Protein AF-A0A094B5C0-F1 (afdb_monomer_lite)

Secondary structure (DSSP, 8-state):
------SS-HHHHHHHHHHHHTT-BSS-TT-TT----EEEEEETTT--EEEEESSPPPSPPPTTSSSEEE-SEETTEE-BHHHHHHHHT--TTTSPPEEETTTEEEEETHHHHSS-HHHHHHHHHTT-SS---S-EEEE-S-EE-----SS------TTTS-HHHHHHHHHHHHTT--HHHHHHHHHHTS-HHHHTTEEEE-PEESSSPPPTT---

Radius of gyration: 19.01 Å; chains: 1; bounding box: 50×42×56 Å

Sequence (216 aa):
MRISGGRYDADILEKVLQEAYGTTPMFHTARPSGMKYAVTATTLSDATLCLISNYHIEGKQTSNLGYKHLPPTSDKGEILIWEAARCTTAAPTIFKPKRLRSYGTFQDGGLRNNNPVRPGLRLVSQIRKDDDCDIVLSIGNGFEQKPLSPVASNFRNLFLDGALTRLYRASMESLSLNGQNSWDDHWNGLDEETKKNHFRLNLPLEGKEPGIDDID

Foldseek 3Di:
DPPQFAPDDLVVLLVVLCVVFPQAFLADPVDVPPDKDWAWKAAPPPRQIETEINADQPDDDDPPLSHHYHYQQDPQGGHGPSQRVSQQQQAPNHHGWRQDPRPHTIHHRLLAALFCQSSVQSVVCSVDVDDHDQAAETEDPADEPDDPDPDDDDDPPPPVCPPVNVVVVCSCVVRNNRNVVVVVVVLVPDDPVVNVRYDYHHHYDDDDDDDPPDDD

Structure (mmCIF, N/CA/C/O backbone):
data_AF-A0A094B5C0-F1
#
_entry.id   AF-A0A094B5C0-F1
#
loop_
_atom_site.group_PDB
_atom_site.id
_atom_site.type_symbol
_atom_site.label_atom_id
_atom_site.label_alt_id
_atom_site.label_comp_id
_atom_site.label_asym_id
_atom_site.label_entity_id
_atom_site.label_seq_id
_atom_site.pdbx_PDB_ins_code
_atom_site.Cartn_x
_atom_site.Cartn_y
_atom_site.Cartn_z
_atom_site.occupancy
_atom_site.B_iso_or_equiv
_atom_site.auth_seq_id
_atom_site.auth_comp_id
_atom_site.auth_asym_id
_atom_site.auth_atom_id
_atom_site.pdbx_PDB_model_num
ATOM 1 N N . MET A 1 1 ? 28.006 -5.136 10.916 1.00 32.75 1 MET A N 1
ATOM 2 C CA . MET A 1 1 ? 26.837 -6.022 11.102 1.00 32.75 1 MET A CA 1
ATOM 3 C C . MET A 1 1 ? 25.851 -5.742 9.973 1.00 32.75 1 MET A C 1
ATOM 5 O O . MET A 1 1 ? 25.249 -4.679 9.949 1.00 32.75 1 MET A O 1
ATOM 9 N N . ARG A 1 2 ? 25.802 -6.610 8.954 1.00 31.36 2 ARG A N 1
ATOM 10 C CA . ARG A 1 2 ? 24.963 -6.428 7.757 1.00 31.36 2 ARG A CA 1
ATOM 11 C C . ARG A 1 2 ? 23.539 -6.868 8.115 1.00 31.36 2 ARG A C 1
ATOM 13 O O . ARG A 1 2 ? 23.236 -8.053 8.077 1.00 31.36 2 ARG A O 1
ATOM 20 N N . ILE A 1 3 ? 22.682 -5.932 8.515 1.00 42.91 3 ILE A N 1
ATOM 21 C CA . ILE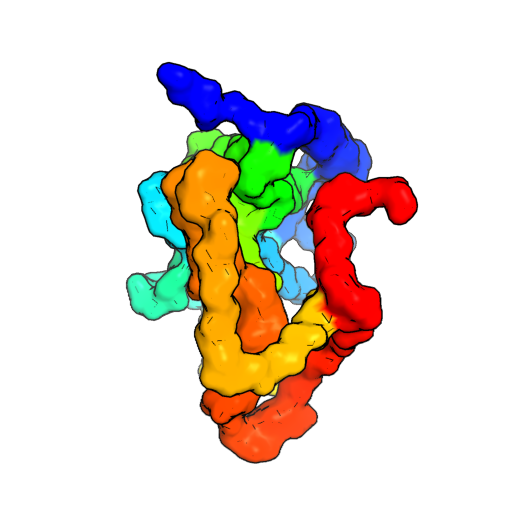 A 1 3 ? 21.238 -6.180 8.644 1.00 42.91 3 ILE A CA 1
ATOM 22 C C . ILE A 1 3 ? 20.679 -6.210 7.212 1.00 42.91 3 ILE A C 1
ATOM 24 O O . ILE A 1 3 ? 20.140 -5.224 6.725 1.00 42.91 3 ILE A O 1
ATOM 28 N N . SER A 1 4 ? 20.953 -7.281 6.462 1.00 50.53 4 SER A N 1
ATOM 29 C CA . SER A 1 4 ? 20.634 -7.374 5.027 1.00 50.53 4 SER A CA 1
ATOM 30 C C . SER A 1 4 ? 19.812 -8.614 4.667 1.00 50.53 4 SER A C 1
ATOM 32 O O . SER A 1 4 ? 19.993 -9.178 3.587 1.00 50.53 4 SER A O 1
ATOM 34 N N . GLY A 1 5 ? 18.915 -9.059 5.547 1.00 59.97 5 GLY A N 1
ATOM 35 C CA . GLY A 1 5 ? 18.000 -10.162 5.260 1.00 59.97 5 GLY A CA 1
ATOM 36 C C . GLY A 1 5 ? 16.648 -9.968 5.927 1.00 59.97 5 GLY A C 1
ATOM 37 O O . GLY A 1 5 ? 16.604 -9.764 7.134 1.00 59.97 5 GLY A O 1
ATOM 38 N N . GLY A 1 6 ? 15.568 -10.010 5.140 1.00 74.75 6 GLY A N 1
ATOM 39 C CA . GLY A 1 6 ? 14.245 -10.329 5.677 1.00 74.75 6 GLY A CA 1
ATOM 40 C C . GLY A 1 6 ? 14.230 -11.770 6.195 1.00 74.75 6 GLY A C 1
ATOM 41 O O . GLY A 1 6 ? 15.076 -12.571 5.792 1.00 74.75 6 GLY A O 1
ATOM 42 N N . ARG A 1 7 ? 13.302 -12.072 7.104 1.00 87.38 7 ARG A N 1
ATOM 43 C CA . ARG A 1 7 ? 13.082 -13.402 7.688 1.00 87.38 7 ARG A CA 1
ATOM 44 C C . ARG A 1 7 ? 12.861 -14.474 6.620 1.00 87.38 7 ARG A C 1
ATOM 46 O O . ARG A 1 7 ? 13.367 -15.580 6.776 1.00 87.38 7 ARG A O 1
ATOM 53 N N . TYR A 1 8 ? 12.157 -14.130 5.545 1.00 89.88 8 TYR A N 1
ATOM 54 C CA . TYR A 1 8 ? 11.800 -15.044 4.468 1.00 89.88 8 TYR A CA 1
ATOM 55 C C . TYR A 1 8 ? 12.519 -14.718 3.162 1.00 89.88 8 TYR A C 1
ATOM 57 O O . TYR A 1 8 ? 12.915 -13.576 2.891 1.00 89.88 8 TYR A O 1
ATOM 65 N N . ASP A 1 9 ? 12.665 -15.751 2.335 1.00 91.50 9 ASP A N 1
ATOM 66 C CA . ASP A 1 9 ? 13.244 -15.625 1.008 1.00 91.50 9 ASP A CA 1
ATOM 67 C C . ASP A 1 9 ? 12.259 -14.941 0.050 1.00 91.50 9 ASP A C 1
ATOM 69 O O . ASP A 1 9 ? 11.216 -15.487 -0.317 1.00 91.50 9 ASP A O 1
ATOM 73 N N . ALA A 1 10 ? 12.607 -13.722 -0.360 1.00 93.06 10 ALA A N 1
ATOM 74 C CA . ALA A 1 10 ? 11.811 -12.953 -1.304 1.00 93.06 10 ALA A CA 1
ATOM 75 C C . ALA A 1 10 ? 11.805 -13.581 -2.705 1.00 93.06 10 ALA A C 1
ATOM 77 O O . ALA A 1 10 ? 10.870 -13.321 -3.457 1.00 93.06 10 ALA A O 1
ATOM 78 N N . ASP A 1 11 ? 12.790 -14.416 -3.052 1.00 94.44 11 ASP A N 1
ATOM 79 C CA . ASP A 1 11 ? 12.877 -15.032 -4.377 1.00 94.44 11 ASP A CA 1
ATOM 80 C C . ASP A 1 11 ? 11.778 -16.091 -4.572 1.00 94.44 11 ASP A C 1
ATOM 82 O O . ASP A 1 11 ? 11.270 -16.263 -5.679 1.00 94.44 11 ASP A O 1
ATOM 86 N N . ILE A 1 12 ? 11.352 -16.766 -3.496 1.00 95.06 12 ILE A N 1
ATOM 87 C CA . ILE A 1 12 ? 10.209 -17.693 -3.524 1.00 95.06 12 ILE A CA 1
ATOM 88 C C . ILE A 1 12 ? 8.914 -16.920 -3.784 1.00 95.06 12 ILE A C 1
ATOM 90 O O . ILE A 1 12 ? 8.148 -17.283 -4.674 1.00 95.06 12 ILE A O 1
ATOM 94 N N . LEU A 1 13 ? 8.696 -15.821 -3.053 1.00 94.44 13 LEU A N 1
ATOM 95 C CA . LEU A 1 13 ? 7.541 -14.951 -3.273 1.00 94.44 13 LEU A CA 1
ATOM 96 C C . LEU A 1 13 ? 7.545 -14.369 -4.696 1.00 94.44 13 LEU A C 1
ATOM 98 O O . LEU A 1 13 ? 6.500 -14.305 -5.336 1.00 94.44 13 LEU A O 1
ATOM 102 N N . GLU A 1 14 ? 8.712 -13.979 -5.216 1.00 96.81 14 GLU A N 1
ATOM 103 C CA . GLU A 1 14 ? 8.852 -13.492 -6.591 1.00 96.81 14 GLU A CA 1
ATOM 104 C C . GLU A 1 14 ? 8.445 -14.541 -7.620 1.00 96.81 14 GLU A C 1
ATOM 106 O O . GLU A 1 14 ? 7.686 -14.205 -8.524 1.00 96.81 14 GLU A O 1
ATOM 111 N N . LYS A 1 15 ? 8.861 -15.801 -7.455 1.00 97.50 15 LYS A N 1
ATOM 112 C CA . LYS A 1 15 ? 8.439 -16.893 -8.344 1.00 97.50 15 LYS A CA 1
ATOM 113 C C . LYS A 1 15 ? 6.926 -17.075 -8.343 1.00 97.50 15 LYS A C 1
ATOM 115 O O . LYS A 1 15 ? 6.335 -17.091 -9.413 1.00 97.50 15 LYS A O 1
ATOM 120 N N . VAL A 1 16 ? 6.291 -17.117 -7.170 1.00 96.75 16 VAL A N 1
ATOM 121 C CA . VAL A 1 16 ? 4.826 -17.269 -7.065 1.00 96.75 16 VAL A CA 1
ATOM 122 C C . VAL A 1 16 ? 4.096 -16.098 -7.731 1.00 96.75 16 VAL A C 1
ATOM 124 O O . VAL A 1 16 ? 3.137 -16.295 -8.475 1.00 96.75 16 VAL A O 1
ATOM 127 N N . LEU A 1 17 ? 4.562 -14.865 -7.515 1.00 97.06 17 LEU A N 1
ATOM 128 C CA . LEU A 1 17 ? 3.976 -13.686 -8.157 1.00 97.06 17 LEU A CA 1
ATOM 129 C C . LEU A 1 17 ? 4.202 -13.692 -9.679 1.00 97.06 17 LEU A C 1
ATOM 131 O O . LEU A 1 17 ? 3.313 -13.297 -10.430 1.00 97.06 17 LEU A O 1
ATOM 135 N N . GLN A 1 18 ? 5.363 -14.148 -10.148 1.00 97.44 18 GLN A N 1
ATOM 136 C CA . GLN A 1 18 ? 5.664 -14.294 -11.574 1.00 97.44 18 GLN A CA 1
ATOM 137 C C . GLN A 1 18 ? 4.846 -15.412 -12.227 1.00 97.44 18 GLN A C 1
ATOM 139 O O . GLN A 1 18 ? 4.387 -15.236 -13.348 1.00 97.44 18 GLN A O 1
ATOM 144 N N . GLU A 1 19 ? 4.611 -16.529 -11.543 1.00 97.50 19 GLU A N 1
ATOM 145 C CA . GLU A 1 19 ? 3.724 -17.598 -12.015 1.00 97.50 19 GLU A CA 1
ATOM 146 C C . GLU A 1 19 ? 2.275 -17.105 -12.128 1.00 97.50 19 GLU A C 1
ATOM 148 O O . GLU A 1 19 ? 1.605 -17.382 -13.121 1.00 97.50 19 GLU A O 1
ATOM 153 N N . ALA A 1 20 ? 1.807 -16.320 -11.152 1.00 95.81 20 ALA A N 1
ATOM 154 C CA . ALA A 1 20 ? 0.444 -15.794 -11.133 1.00 95.81 20 ALA A CA 1
ATOM 155 C C . ALA A 1 20 ? 0.196 -14.680 -12.167 1.00 95.81 20 ALA A C 1
ATOM 157 O O . ALA A 1 20 ? -0.873 -14.627 -12.776 1.00 95.81 20 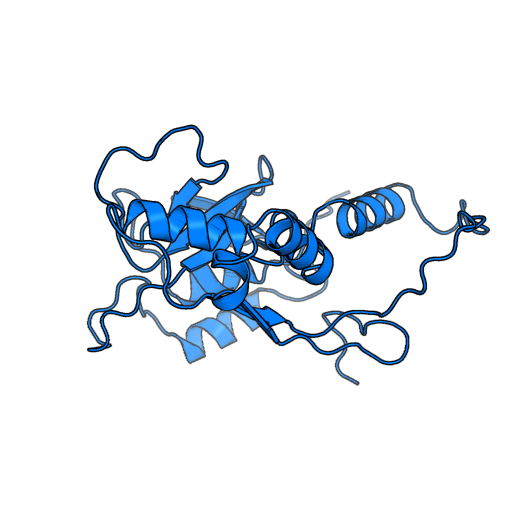ALA A O 1
ATOM 158 N N . TYR A 1 21 ? 1.156 -13.767 -12.352 1.00 93.69 21 TYR A N 1
ATOM 159 C CA . TYR A 1 21 ? 0.963 -12.550 -13.155 1.00 93.69 21 TYR A CA 1
ATOM 160 C C . TYR A 1 21 ? 1.787 -12.504 -14.449 1.00 93.69 21 TYR A C 1
ATOM 162 O O . TYR A 1 21 ? 1.531 -11.653 -15.306 1.00 93.69 21 TYR A O 1
ATOM 170 N N . GLY A 1 22 ? 2.764 -13.394 -14.620 1.00 93.69 22 GLY A N 1
ATOM 171 C CA . GLY A 1 22 ? 3.633 -13.458 -15.793 1.00 93.69 22 GLY A CA 1
ATOM 172 C C . GLY A 1 22 ? 4.326 -12.130 -16.089 1.00 93.69 22 GLY A C 1
ATOM 173 O O . GLY A 1 22 ? 4.839 -11.446 -15.205 1.00 93.69 22 GLY A O 1
ATOM 174 N N . THR A 1 23 ? 4.300 -11.736 -17.359 1.00 93.06 23 THR A N 1
ATOM 175 C CA . THR A 1 23 ? 4.820 -10.450 -17.842 1.00 93.06 23 THR A CA 1
ATOM 176 C C . THR A 1 23 ? 3.715 -9.405 -17.994 1.00 93.06 23 THR A C 1
ATOM 178 O O . THR A 1 23 ? 3.828 -8.516 -18.834 1.00 93.06 23 THR A O 1
ATOM 181 N N . THR A 1 24 ? 2.615 -9.525 -17.240 1.00 91.81 24 THR A N 1
ATOM 182 C CA . THR A 1 24 ? 1.487 -8.595 -17.367 1.00 91.81 24 THR A CA 1
ATOM 183 C C . THR A 1 24 ? 1.893 -7.212 -16.850 1.00 91.81 24 THR A C 1
ATOM 185 O O . THR A 1 24 ? 2.265 -7.086 -15.674 1.00 91.81 24 THR A O 1
ATOM 188 N N . PRO A 1 25 ? 1.814 -6.169 -17.689 1.00 91.12 25 PRO A N 1
ATOM 189 C CA . PRO A 1 25 ? 2.142 -4.814 -17.276 1.00 91.12 25 PRO A CA 1
ATOM 190 C C . PRO A 1 25 ? 1.081 -4.226 -16.352 1.00 91.12 25 PRO A C 1
ATOM 192 O O . PRO A 1 25 ? -0.083 -4.619 -16.405 1.00 91.12 25 PRO A O 1
ATOM 195 N N . MET A 1 26 ? 1.460 -3.246 -15.525 1.00 90.31 26 MET A N 1
ATOM 196 C CA . MET A 1 26 ? 0.501 -2.494 -14.711 1.00 90.31 26 MET A CA 1
ATOM 197 C C . MET A 1 26 ? -0.586 -1.870 -15.588 1.00 90.31 26 MET A C 1
ATOM 199 O O . MET A 1 26 ? -1.753 -1.957 -15.235 1.00 90.31 26 MET A O 1
ATOM 203 N N . PHE A 1 27 ? -0.241 -1.292 -16.743 1.00 84.88 27 PHE A N 1
ATOM 204 C CA . PHE A 1 27 ? -1.232 -0.863 -17.731 1.00 84.88 27 PHE A CA 1
ATOM 205 C C . PHE A 1 27 ? -1.531 -1.997 -18.703 1.00 84.88 27 PHE A C 1
ATOM 207 O O . PHE A 1 27 ? -0.761 -2.239 -19.626 1.00 84.88 27 PHE A O 1
ATOM 214 N N . HIS A 1 28 ? -2.668 -2.668 -18.539 1.00 72.69 28 HIS A N 1
ATOM 215 C CA . HIS A 1 28 ? -3.106 -3.685 -19.489 1.00 72.69 28 HIS A CA 1
ATOM 216 C C . HIS A 1 28 ? -4.525 -3.398 -19.996 1.00 72.69 28 HIS A C 1
ATOM 218 O O . HIS A 1 28 ? -5.478 -3.241 -19.232 1.00 72.69 28 HIS A O 1
ATOM 224 N N . THR A 1 29 ? -4.696 -3.390 -21.315 1.00 62.56 29 THR A N 1
ATOM 225 C CA . THR A 1 29 ? -5.994 -3.171 -21.979 1.00 62.56 29 THR A CA 1
ATOM 226 C C . THR A 1 29 ? -6.872 -4.425 -22.011 1.00 62.56 29 THR A C 1
ATOM 228 O O . THR A 1 29 ? -8.028 -4.362 -22.415 1.00 62.56 29 THR A O 1
ATOM 231 N N . ALA A 1 30 ? -6.356 -5.566 -21.539 1.00 56.53 30 ALA A N 1
ATOM 232 C CA . ALA A 1 30 ? -7.047 -6.855 -21.561 1.00 56.53 30 ALA A CA 1
ATOM 233 C C . ALA A 1 30 ? -8.304 -6.922 -20.670 1.00 56.53 30 ALA A C 1
ATOM 235 O O . ALA A 1 30 ? -9.081 -7.866 -20.791 1.00 56.53 30 ALA A O 1
ATOM 236 N N . ARG A 1 31 ? -8.525 -5.947 -19.773 1.00 58.25 31 ARG A N 1
ATOM 237 C CA . ARG A 1 31 ? -9.754 -5.859 -18.971 1.00 58.25 31 ARG A CA 1
ATOM 238 C C . ARG A 1 31 ? -10.682 -4.785 -19.554 1.00 58.25 31 ARG A C 1
ATOM 240 O O . ARG A 1 31 ? -10.352 -3.606 -19.447 1.00 58.25 31 ARG A O 1
ATOM 247 N N . PRO A 1 32 ? -11.867 -5.157 -20.077 1.00 52.50 32 PRO A N 1
ATOM 248 C CA . PRO A 1 32 ? -12.834 -4.206 -20.637 1.00 52.50 32 PRO A CA 1
ATOM 249 C C . PRO A 1 32 ? -13.389 -3.194 -19.625 1.00 52.50 32 PRO A C 1
ATOM 251 O O . PRO A 1 32 ? -14.025 -2.224 -20.017 1.00 52.50 32 PRO A O 1
ATOM 254 N N . SER A 1 33 ? -13.199 -3.425 -18.320 1.00 62.78 33 SER A N 1
ATOM 255 C CA . SER A 1 33 ? -13.928 -2.709 -17.269 1.00 62.78 33 SER A CA 1
ATOM 256 C C . SER A 1 33 ? -13.467 -1.269 -17.024 1.00 62.78 33 SER A C 1
ATOM 258 O O . SER A 1 33 ? -14.115 -0.569 -16.253 1.00 62.78 33 SER A O 1
ATOM 260 N N . GLY A 1 34 ? -12.333 -0.832 -17.593 1.00 76.75 34 GLY A N 1
ATOM 261 C CA . GLY A 1 34 ? -11.775 0.505 -17.333 1.00 76.75 34 GLY A CA 1
ATOM 262 C C . GLY A 1 34 ? -11.388 0.751 -15.866 1.00 76.75 34 GLY A C 1
ATOM 263 O O . GLY A 1 34 ? -11.225 1.900 -15.455 1.00 76.75 34 GLY A O 1
ATOM 264 N N . MET A 1 35 ? -11.262 -0.316 -15.066 1.00 85.75 35 MET A N 1
ATOM 265 C CA . MET A 1 35 ? -11.003 -0.220 -13.630 1.00 85.75 35 MET A CA 1
ATOM 266 C C . MET A 1 35 ? -9.621 0.377 -13.369 1.00 85.75 35 MET A C 1
ATOM 268 O O . MET A 1 35 ? -8.609 -0.120 -13.868 1.00 85.75 35 MET A O 1
ATOM 272 N N . LYS A 1 36 ? -9.587 1.418 -12.539 1.00 89.31 36 LYS A N 1
ATOM 273 C CA . LYS A 1 36 ? -8.363 2.058 -12.061 1.00 89.31 36 LYS A CA 1
ATOM 274 C C . LYS A 1 36 ? -7.977 1.460 -10.712 1.00 89.31 36 LYS A C 1
ATOM 276 O O . LYS A 1 36 ? -8.814 1.359 -9.823 1.00 89.31 36 LYS A O 1
ATOM 281 N N . TYR A 1 37 ? -6.722 1.065 -10.562 1.00 91.50 37 TYR A N 1
ATOM 282 C CA . TYR A 1 37 ? -6.168 0.509 -9.338 1.00 91.50 37 TYR A CA 1
ATOM 283 C C . TYR A 1 37 ? -4.767 1.054 -9.075 1.00 91.50 37 TYR A C 1
ATOM 285 O O . TYR A 1 37 ? -4.033 1.444 -9.988 1.00 91.50 37 TYR A O 1
ATOM 293 N N . ALA A 1 38 ? -4.403 1.067 -7.798 1.00 93.94 38 ALA A N 1
ATOM 294 C CA . ALA A 1 38 ? -3.075 1.413 -7.336 1.00 93.94 38 ALA A CA 1
ATOM 295 C C . ALA A 1 38 ? -2.716 0.590 -6.099 1.00 93.94 38 ALA A C 1
ATOM 297 O O . ALA A 1 38 ? -3.591 0.239 -5.310 1.00 93.94 38 ALA A O 1
ATOM 298 N N . VAL A 1 39 ? -1.426 0.317 -5.928 1.00 95.25 39 VAL A N 1
ATOM 299 C CA . VAL A 1 39 ? -0.861 -0.284 -4.716 1.00 95.25 39 VAL A CA 1
ATOM 300 C C . VAL A 1 39 ? 0.060 0.714 -4.022 1.00 95.25 39 VAL A C 1
ATOM 302 O O . VAL A 1 39 ? 0.647 1.590 -4.667 1.00 95.25 39 VAL A O 1
ATOM 305 N N . THR A 1 40 ? 0.177 0.598 -2.703 1.00 95.31 40 THR A N 1
ATOM 306 C CA . THR A 1 40 ? 1.052 1.447 -1.895 1.00 95.31 40 THR A CA 1
ATOM 307 C C . THR A 1 40 ? 2.441 0.827 -1.779 1.00 95.31 40 THR A C 1
ATOM 309 O O . THR A 1 40 ? 2.613 -0.378 -1.653 1.00 95.31 40 THR A O 1
ATOM 312 N N . ALA A 1 41 ? 3.469 1.660 -1.794 1.00 95.69 41 ALA A N 1
ATOM 313 C CA . ALA A 1 41 ? 4.826 1.273 -1.437 1.00 95.69 41 ALA A CA 1
ATOM 314 C C . ALA A 1 41 ? 5.499 2.450 -0.738 1.00 95.69 41 ALA A C 1
ATOM 316 O O . ALA A 1 41 ? 5.055 3.588 -0.873 1.00 95.69 41 ALA A O 1
ATOM 317 N N . THR A 1 42 ? 6.586 2.219 -0.017 1.00 93.62 42 THR A N 1
ATOM 318 C CA . THR A 1 42 ? 7.406 3.303 0.532 1.00 93.62 42 THR A CA 1
ATOM 319 C C . THR A 1 42 ? 8.829 3.208 0.012 1.00 93.62 42 THR A C 1
ATOM 321 O O . THR A 1 42 ? 9.383 2.121 -0.142 1.00 93.62 42 THR A O 1
ATOM 324 N N . THR A 1 43 ? 9.447 4.341 -0.304 1.00 92.69 43 THR A N 1
ATOM 325 C CA . THR A 1 43 ? 10.861 4.362 -0.699 1.00 92.69 43 THR A CA 1
ATOM 326 C C . THR A 1 43 ? 11.754 4.001 0.485 1.00 92.69 43 THR A C 1
ATOM 328 O O . THR A 1 43 ? 11.539 4.450 1.609 1.00 92.69 43 THR A O 1
ATOM 331 N N . LEU A 1 44 ? 12.808 3.223 0.241 1.00 88.75 44 LEU A N 1
ATOM 332 C CA . LEU A 1 44 ? 13.749 2.840 1.297 1.00 88.75 44 LEU A CA 1
ATOM 333 C C . LEU A 1 44 ? 14.570 4.035 1.819 1.00 88.75 44 LEU A C 1
ATOM 335 O O . LEU A 1 44 ? 14.973 4.045 2.975 1.00 88.75 44 LEU A O 1
ATOM 339 N N . SER A 1 45 ? 14.828 5.035 0.971 1.00 87.81 45 SER A N 1
ATOM 340 C CA . SER A 1 45 ? 15.699 6.182 1.273 1.00 87.81 45 SER A CA 1
ATOM 341 C C . SER A 1 45 ? 15.138 7.145 2.320 1.00 87.81 45 SER A C 1
ATOM 343 O O . SER A 1 45 ? 15.875 7.647 3.158 1.00 87.81 45 SER A O 1
ATOM 345 N N . ASP A 1 46 ? 13.849 7.446 2.221 1.00 84.94 46 ASP A N 1
ATOM 346 C CA . ASP A 1 46 ? 13.185 8.567 2.900 1.00 84.94 46 ASP A CA 1
ATOM 347 C C . ASP A 1 46 ? 11.774 8.194 3.388 1.00 84.94 46 ASP A C 1
ATOM 349 O O . ASP A 1 46 ? 11.035 9.039 3.896 1.00 84.94 46 ASP A O 1
ATOM 353 N N . ALA A 1 47 ? 11.387 6.921 3.240 1.00 86.94 47 ALA A N 1
ATOM 354 C CA . ALA A 1 47 ? 10.057 6.416 3.562 1.00 86.94 47 ALA A CA 1
ATOM 355 C C . ALA A 1 47 ? 8.937 7.230 2.891 1.00 86.94 47 ALA A C 1
ATOM 357 O O . ALA A 1 47 ? 7.859 7.375 3.456 1.00 86.94 47 ALA A O 1
ATOM 358 N N . THR A 1 48 ? 9.166 7.799 1.707 1.00 90.31 48 THR A N 1
ATOM 359 C CA . THR A 1 48 ? 8.127 8.527 0.971 1.00 90.31 48 THR A CA 1
ATOM 360 C C . THR A 1 48 ? 7.094 7.534 0.448 1.00 90.31 48 THR A C 1
ATOM 362 O O . THR A 1 48 ? 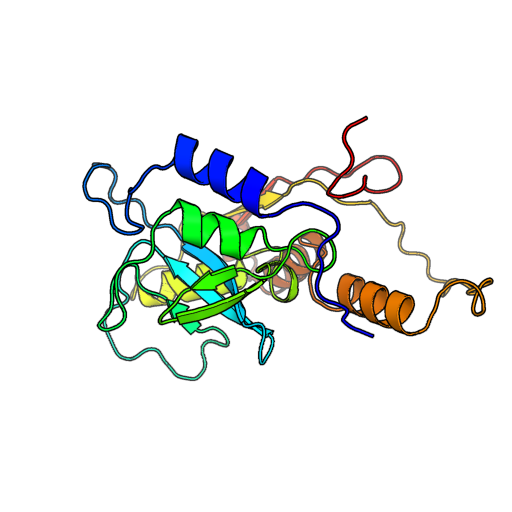7.466 6.546 -0.185 1.00 90.31 48 THR A O 1
ATOM 365 N N . LEU A 1 49 ? 5.805 7.800 0.693 1.00 92.00 49 LEU A N 1
ATOM 366 C CA . LEU A 1 49 ? 4.712 7.002 0.138 1.00 92.00 49 LEU A CA 1
ATOM 367 C C . LEU A 1 49 ? 4.700 7.131 -1.387 1.00 92.00 49 LEU A C 1
ATOM 369 O O . LEU A 1 49 ? 4.723 8.239 -1.923 1.00 92.00 49 LEU A O 1
ATOM 373 N N . CYS A 1 50 ? 4.605 6.002 -2.072 1.00 93.44 50 CYS A N 1
ATOM 374 C CA . CYS A 1 50 ? 4.432 5.899 -3.506 1.00 93.44 50 CYS A CA 1
ATOM 375 C C . CYS A 1 50 ? 3.139 5.146 -3.829 1.00 93.44 50 CYS A C 1
ATOM 377 O O . CYS A 1 50 ? 2.864 4.109 -3.229 1.00 93.44 50 CYS A O 1
ATOM 379 N N . LEU A 1 51 ? 2.374 5.646 -4.799 1.00 93.94 51 LEU A N 1
ATOM 380 C CA . LEU A 1 51 ? 1.204 4.966 -5.358 1.00 93.94 51 LEU A CA 1
ATOM 381 C C . LEU A 1 51 ? 1.558 4.457 -6.755 1.00 93.94 51 LEU A C 1
ATOM 383 O O . LEU A 1 51 ? 1.704 5.261 -7.676 1.00 93.94 51 LEU A O 1
ATOM 387 N N . ILE A 1 52 ? 1.732 3.142 -6.896 1.00 94.38 52 ILE A N 1
ATOM 388 C CA . ILE A 1 52 ? 2.022 2.475 -8.174 1.00 94.38 52 ILE A CA 1
ATOM 389 C C . ILE A 1 52 ? 0.687 2.087 -8.800 1.00 94.38 52 ILE A C 1
ATOM 391 O O . ILE A 1 52 ? -0.033 1.276 -8.226 1.00 94.38 52 ILE A O 1
ATOM 395 N N . SER A 1 53 ? 0.333 2.667 -9.945 1.00 92.50 53 SER A N 1
ATOM 396 C CA . SER A 1 53 ? -1.027 2.556 -10.503 1.00 92.50 53 SER A CA 1
ATOM 397 C C . SER A 1 53 ? -1.068 2.065 -11.946 1.00 92.50 53 SER A C 1
ATOM 399 O O . SER A 1 53 ? -0.056 2.109 -12.640 1.00 92.50 53 SER A O 1
ATOM 401 N N . ASN A 1 54 ? -2.249 1.653 -12.413 1.00 91.94 54 ASN A N 1
ATOM 402 C CA . ASN A 1 54 ? -2.490 1.275 -13.808 1.00 91.94 54 ASN A CA 1
ATOM 403 C C . ASN A 1 54 ? -2.980 2.421 -14.705 1.00 91.94 54 ASN A C 1
ATOM 405 O O . ASN A 1 54 ? -3.581 2.162 -15.742 1.00 91.94 54 ASN A O 1
ATOM 409 N N . TYR A 1 55 ? -2.788 3.682 -14.329 1.00 87.75 55 TYR A N 1
ATOM 410 C CA . TYR A 1 55 ? -3.218 4.818 -15.144 1.00 87.75 55 TYR A CA 1
ATOM 411 C C . TYR A 1 55 ? -2.294 6.016 -14.977 1.00 87.75 55 TYR A C 1
ATOM 413 O O . TYR A 1 55 ? -1.529 6.136 -14.019 1.00 87.75 55 TYR A O 1
ATOM 421 N N . HIS A 1 56 ? -2.398 6.933 -15.929 1.00 85.38 56 HIS A N 1
ATOM 422 C CA . HIS A 1 56 ? -1.747 8.229 -15.857 1.00 85.38 56 HIS A CA 1
ATOM 423 C C . HIS A 1 56 ? -2.687 9.242 -15.207 1.00 85.38 56 HIS A C 1
ATOM 425 O O . HIS A 1 56 ? -3.899 9.209 -15.419 1.00 85.38 56 HIS A O 1
ATOM 431 N N . ILE A 1 57 ? -2.116 10.144 -14.414 1.00 81.12 57 ILE A N 1
ATOM 432 C CA . ILE A 1 57 ? -2.806 11.353 -13.969 1.00 81.12 57 ILE A CA 1
ATOM 433 C C . ILE A 1 57 ? -2.445 12.449 -14.966 1.00 81.12 57 ILE A C 1
ATOM 435 O O . ILE A 1 57 ? -1.265 12.674 -15.236 1.00 81.12 57 ILE A O 1
ATOM 439 N N . GLU A 1 58 ? -3.450 13.118 -15.520 1.00 72.56 58 GLU A N 1
ATOM 440 C CA . GLU A 1 58 ? -3.238 14.250 -16.416 1.00 72.56 58 GLU A CA 1
ATOM 441 C C . GLU A 1 58 ? -2.932 15.526 -15.617 1.00 72.56 58 GLU A C 1
ATOM 443 O O . GLU A 1 58 ? -3.625 15.855 -14.656 1.00 72.56 58 GLU A O 1
ATOM 448 N N . GLY A 1 59 ? -1.911 16.278 -16.039 1.00 67.25 59 GLY A N 1
ATOM 449 C CA . GLY A 1 59 ? -1.515 17.547 -15.419 1.00 67.25 59 GLY A CA 1
ATOM 450 C C . GLY A 1 59 ? -0.248 17.465 -14.558 1.00 67.25 59 GLY A C 1
ATOM 451 O O . GLY A 1 59 ? 0.379 16.417 -14.412 1.00 67.25 59 GLY A O 1
ATOM 452 N N . LYS A 1 60 ? 0.182 18.611 -14.009 1.00 59.12 60 LYS A N 1
ATOM 453 C CA . LYS A 1 60 ? 1.327 18.653 -13.086 1.00 59.12 60 LYS A CA 1
ATOM 454 C C . LYS A 1 60 ? 0.910 18.026 -11.760 1.00 59.12 60 LYS A C 1
ATOM 456 O O . LYS A 1 60 ? 0.023 18.563 -11.101 1.00 59.12 60 LYS A O 1
ATOM 461 N N . GLN A 1 61 ? 1.590 16.952 -11.345 1.00 60.59 61 GLN A N 1
ATOM 462 C CA . GLN A 1 61 ? 1.493 16.474 -9.965 1.00 60.59 61 GLN A CA 1
ATOM 463 C C . GLN A 1 61 ? 1.777 17.654 -9.037 1.00 60.59 61 GLN A C 1
ATOM 465 O O . GLN A 1 61 ? 2.839 18.279 -9.115 1.00 60.59 61 GLN A O 1
ATOM 470 N N . THR A 1 62 ? 0.806 18.002 -8.199 1.00 55.56 62 THR A N 1
ATOM 471 C CA . THR A 1 62 ? 1.002 19.066 -7.223 1.00 55.56 62 THR A CA 1
ATOM 472 C C . THR A 1 62 ? 2.041 18.576 -6.214 1.00 55.56 62 THR A C 1
ATOM 474 O O . THR A 1 62 ? 1.936 17.483 -5.660 1.00 55.56 62 THR A O 1
ATOM 477 N N . SER A 1 63 ? 3.088 19.366 -5.979 1.00 54.50 63 SER A N 1
ATOM 478 C CA . SER A 1 63 ? 4.218 19.004 -5.106 1.00 54.50 63 SER A CA 1
ATOM 479 C C . SER A 1 63 ? 3.828 18.750 -3.640 1.00 54.50 63 SER A C 1
ATOM 481 O O . SER A 1 63 ? 4.666 18.332 -2.847 1.00 54.50 63 SER A O 1
ATOM 483 N N . ASN A 1 64 ? 2.562 18.980 -3.276 1.00 59.34 64 ASN A N 1
ATOM 484 C CA . ASN A 1 64 ? 2.059 18.986 -1.903 1.00 59.34 64 ASN A CA 1
ATOM 485 C C . ASN A 1 64 ? 1.186 17.763 -1.552 1.00 59.34 64 ASN A C 1
ATOM 487 O O . ASN A 1 64 ? 0.570 17.743 -0.491 1.00 59.34 64 ASN A O 1
ATOM 491 N N . LEU A 1 65 ? 1.113 16.732 -2.403 1.00 64.56 65 LEU A N 1
ATOM 492 C CA . LEU A 1 65 ? 0.214 15.579 -2.191 1.00 64.56 65 LEU A CA 1
ATOM 493 C C . LEU A 1 65 ? 0.622 14.657 -1.026 1.00 64.56 65 LEU A C 1
ATOM 495 O O . LEU A 1 65 ? -0.181 13.844 -0.552 1.00 64.56 65 LEU A O 1
ATOM 499 N N . GLY A 1 66 ? 1.866 14.779 -0.553 1.00 78.50 66 GLY A N 1
ATOM 500 C CA . GLY A 1 66 ? 2.431 13.917 0.488 1.00 78.50 66 GLY A CA 1
ATOM 501 C C . GLY A 1 66 ? 2.722 12.485 0.017 1.00 78.50 66 GLY A C 1
ATOM 502 O O . GLY A 1 66 ? 3.012 11.627 0.846 1.00 78.50 66 GLY A O 1
ATOM 503 N N . TYR A 1 67 ? 2.644 12.223 -1.292 1.00 86.38 67 TYR A N 1
ATOM 504 C CA . TYR A 1 67 ? 3.006 10.957 -1.931 1.00 86.38 67 TYR A CA 1
ATOM 505 C C . TYR A 1 67 ? 3.582 11.195 -3.336 1.00 86.38 67 TYR A C 1
ATOM 507 O O . TYR A 1 67 ? 3.354 12.242 -3.938 1.00 86.38 67 TYR A O 1
ATOM 515 N N . LYS A 1 68 ? 4.321 10.213 -3.862 1.00 89.62 68 LYS A N 1
ATOM 516 C CA . LYS A 1 68 ? 4.779 10.149 -5.258 1.00 89.62 68 LYS A CA 1
ATOM 517 C C . LYS A 1 68 ? 3.843 9.239 -6.050 1.00 89.62 68 LYS A C 1
ATOM 519 O O . LYS A 1 68 ? 3.597 8.107 -5.642 1.00 89.62 68 LYS A O 1
ATOM 524 N N . HIS A 1 69 ? 3.331 9.687 -7.189 1.00 89.62 69 HIS A N 1
ATOM 525 C CA . HIS A 1 69 ? 2.605 8.795 -8.097 1.00 89.62 69 HIS A CA 1
ATOM 526 C C . HIS A 1 69 ? 3.573 8.159 -9.097 1.00 89.62 69 HIS A C 1
ATOM 528 O O . HIS A 1 69 ? 4.351 8.859 -9.749 1.00 89.62 69 HIS A O 1
ATOM 534 N N . LEU A 1 70 ? 3.540 6.828 -9.175 1.00 90.88 70 LEU A N 1
ATOM 535 C CA . LEU A 1 70 ? 4.295 6.020 -10.124 1.00 90.88 70 LEU A CA 1
ATOM 536 C C . LEU A 1 70 ? 3.316 5.503 -11.194 1.00 90.88 70 LEU A C 1
ATOM 538 O O . LEU A 1 70 ? 2.536 4.583 -10.915 1.00 90.88 70 LEU A O 1
ATOM 542 N N . PRO A 1 71 ? 3.304 6.117 -12.393 1.00 85.62 71 PRO A N 1
ATOM 543 C CA . PRO A 1 71 ? 2.446 5.676 -13.484 1.00 85.62 71 PRO A CA 1
ATOM 544 C C . PRO A 1 71 ? 2.894 4.299 -14.001 1.00 85.62 71 PRO A C 1
ATOM 546 O O . PRO A 1 71 ? 4.036 3.895 -13.763 1.00 85.62 71 PRO A O 1
ATOM 549 N N . PRO A 1 72 ? 2.020 3.584 -14.725 1.00 81.56 72 PRO A N 1
ATOM 550 C CA . PRO A 1 72 ? 2.309 2.223 -15.177 1.00 81.56 72 PRO A CA 1
ATOM 551 C C . PRO A 1 72 ? 3.481 2.145 -16.158 1.00 81.56 72 PRO A C 1
ATOM 553 O O . PRO A 1 72 ? 4.216 1.159 -16.179 1.00 81.56 72 PRO A O 1
ATOM 556 N N . THR A 1 73 ? 3.659 3.198 -16.950 1.00 80.25 73 THR A N 1
ATOM 557 C CA . THR A 1 73 ? 4.784 3.388 -17.857 1.00 80.25 73 THR A CA 1
ATOM 558 C C . THR A 1 73 ? 5.345 4.792 -17.676 1.00 80.25 73 THR A C 1
ATOM 560 O O . THR A 1 73 ? 4.623 5.754 -17.390 1.00 80.25 73 THR A O 1
ATOM 563 N N . SER A 1 74 ? 6.658 4.933 -17.824 1.00 79.62 74 SER A N 1
ATOM 564 C CA . SER A 1 74 ? 7.301 6.235 -17.980 1.00 79.62 74 SER A CA 1
ATOM 565 C C . SER A 1 74 ? 8.540 6.116 -18.868 1.00 79.62 74 SER A C 1
ATOM 567 O O . SER A 1 74 ? 8.907 5.032 -19.317 1.00 79.62 74 SER A O 1
ATOM 569 N N . ASP A 1 75 ? 9.231 7.232 -19.075 1.00 80.00 75 ASP A N 1
ATOM 570 C CA . ASP A 1 75 ? 10.601 7.300 -19.605 1.00 80.00 75 ASP A CA 1
ATOM 571 C C . ASP A 1 75 ? 11.597 6.307 -18.961 1.00 80.00 75 ASP A C 1
ATOM 573 O O . ASP A 1 75 ? 12.629 5.977 -19.541 1.00 80.00 75 ASP A O 1
ATOM 577 N N . LYS A 1 76 ? 11.284 5.816 -17.760 1.00 79.56 76 LYS A N 1
ATOM 578 C CA . LYS A 1 76 ? 12.092 4.902 -16.951 1.00 79.56 76 LYS A CA 1
ATOM 579 C C . LYS A 1 76 ? 11.792 3.424 -17.214 1.00 79.56 76 LYS A C 1
ATOM 581 O O . LYS A 1 76 ? 12.544 2.575 -16.727 1.00 79.56 76 LYS A O 1
ATOM 586 N N . GLY A 1 77 ? 10.746 3.119 -17.978 1.00 83.88 77 GLY A N 1
ATOM 587 C CA . GLY A 1 77 ? 10.308 1.766 -18.303 1.00 83.88 77 GLY A CA 1
ATOM 588 C C . GLY A 1 77 ? 8.860 1.499 -17.903 1.00 83.88 77 GLY A C 1
ATOM 589 O O . GLY A 1 77 ? 8.099 2.406 -17.576 1.00 83.88 77 GLY A O 1
ATOM 590 N N . GLU A 1 78 ? 8.487 0.230 -17.959 1.00 89.19 78 GLU A N 1
ATOM 591 C CA . GLU A 1 78 ? 7.187 -0.278 -17.533 1.00 89.19 78 GLU A CA 1
ATOM 592 C C . GLU A 1 78 ? 7.338 -1.022 -16.205 1.00 89.19 78 GLU A C 1
ATOM 594 O O . GLU A 1 78 ? 8.376 -1.642 -15.961 1.00 89.19 78 GLU A O 1
ATOM 599 N N . ILE A 1 79 ? 6.320 -0.941 -15.348 1.00 93.25 79 ILE A N 1
ATOM 600 C CA . ILE A 1 79 ? 6.247 -1.722 -14.109 1.00 93.25 79 ILE A CA 1
ATOM 601 C C . ILE A 1 79 ? 5.291 -2.892 -14.338 1.00 93.25 79 ILE A C 1
ATOM 603 O O . ILE A 1 79 ? 4.152 -2.691 -14.767 1.00 93.25 79 ILE A O 1
ATOM 607 N N . LEU A 1 80 ? 5.728 -4.109 -14.021 1.00 94.19 80 LEU A N 1
ATOM 608 C CA . LEU A 1 80 ? 4.890 -5.307 -14.098 1.00 94.19 80 LEU A CA 1
ATOM 609 C C . LEU A 1 80 ? 4.045 -5.482 -12.827 1.00 94.19 80 LEU A C 1
ATOM 611 O O . LEU A 1 80 ? 4.438 -5.053 -11.739 1.00 94.19 80 LEU A O 1
ATOM 615 N N . ILE A 1 81 ? 2.895 -6.160 -12.930 1.00 94.69 81 ILE A N 1
ATOM 616 C CA . ILE A 1 81 ? 2.013 -6.392 -11.768 1.00 94.69 81 ILE A CA 1
ATOM 617 C C . ILE A 1 81 ? 2.760 -7.120 -10.643 1.00 94.69 81 ILE A C 1
ATOM 619 O O . ILE A 1 81 ? 2.662 -6.718 -9.483 1.00 94.69 81 ILE A O 1
ATOM 623 N N . TRP A 1 82 ? 3.542 -8.155 -10.969 1.00 96.44 82 TRP A N 1
ATOM 624 C CA . TRP A 1 82 ? 4.291 -8.913 -9.961 1.00 96.44 82 TRP A CA 1
ATOM 625 C C . TRP A 1 82 ? 5.349 -8.054 -9.253 1.00 96.44 82 TRP A C 1
ATOM 627 O O . TRP A 1 82 ? 5.618 -8.263 -8.072 1.00 96.44 82 TRP A O 1
ATOM 637 N N . GLU A 1 83 ? 5.923 -7.062 -9.940 1.00 96.50 83 GLU A N 1
ATOM 638 C CA . GLU A 1 83 ? 6.892 -6.133 -9.357 1.00 96.50 83 GLU A CA 1
ATOM 639 C C . GLU A 1 83 ? 6.217 -5.182 -8.369 1.00 96.50 83 GLU A C 1
ATOM 641 O O . GLU A 1 83 ? 6.706 -5.007 -7.251 1.00 96.50 83 GLU A O 1
ATOM 646 N N . ALA A 1 84 ? 5.072 -4.612 -8.756 1.00 96.31 84 ALA A N 1
ATOM 647 C CA . ALA A 1 84 ? 4.269 -3.755 -7.889 1.00 96.31 84 ALA A CA 1
ATOM 648 C C . ALA A 1 84 ? 3.762 -4.524 -6.655 1.00 96.31 84 ALA A C 1
ATOM 650 O O . ALA A 1 84 ? 3.872 -4.028 -5.532 1.00 96.31 84 ALA A O 1
ATOM 651 N N . ALA A 1 85 ? 3.298 -5.765 -6.850 1.00 96.56 85 ALA A N 1
ATOM 652 C CA . ALA A 1 85 ? 2.915 -6.675 -5.774 1.00 96.56 85 ALA A CA 1
ATOM 653 C C . ALA A 1 85 ? 4.089 -6.932 -4.814 1.00 96.56 85 ALA A C 1
ATOM 655 O O . ALA A 1 85 ? 3.941 -6.805 -3.602 1.00 96.56 85 ALA A O 1
ATOM 656 N N . ARG A 1 86 ? 5.291 -7.190 -5.346 1.00 96.75 86 ARG A N 1
ATOM 657 C CA . ARG A 1 86 ? 6.506 -7.350 -4.536 1.00 96.75 86 ARG A CA 1
ATOM 658 C C . ARG A 1 86 ? 6.846 -6.124 -3.710 1.00 96.75 86 ARG A C 1
ATOM 660 O O . ARG A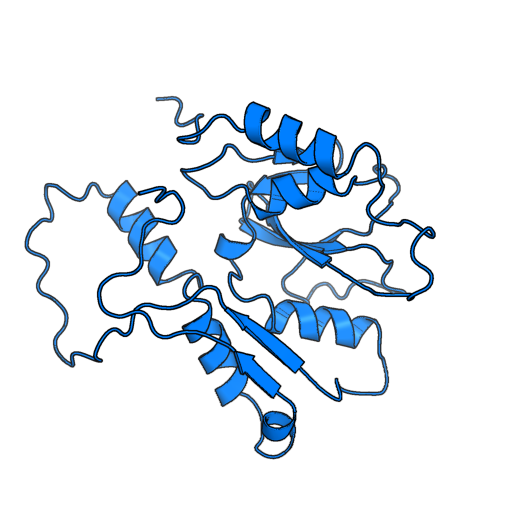 1 86 ? 7.358 -6.278 -2.605 1.00 96.75 86 ARG A O 1
ATOM 667 N N . CYS A 1 87 ? 6.660 -4.928 -4.265 1.00 96.31 87 CYS A N 1
ATOM 668 C CA . CYS A 1 87 ? 6.919 -3.678 -3.560 1.00 96.31 87 CYS A CA 1
ATOM 669 C C . CYS A 1 87 ? 5.955 -3.496 -2.385 1.00 96.31 87 CYS A C 1
ATOM 671 O O . CYS A 1 87 ? 6.414 -3.183 -1.290 1.00 96.31 87 CYS A O 1
ATOM 673 N N . THR A 1 88 ? 4.652 -3.717 -2.594 1.00 95.44 88 THR A N 1
ATOM 674 C CA . THR A 1 88 ? 3.648 -3.496 -1.541 1.00 95.44 88 THR A CA 1
ATOM 675 C C . THR A 1 88 ? 3.707 -4.529 -0.422 1.00 95.44 88 THR A C 1
ATOM 677 O O . THR A 1 88 ? 3.327 -4.173 0.679 1.00 95.44 88 THR A O 1
ATOM 680 N N . THR A 1 89 ? 4.198 -5.752 -0.659 1.00 93.75 89 THR A N 1
ATOM 681 C CA . THR A 1 89 ? 4.314 -6.811 0.370 1.00 93.75 89 THR A CA 1
ATOM 682 C C . THR A 1 89 ? 5.705 -6.909 1.002 1.00 93.75 89 THR A C 1
ATOM 684 O O . THR A 1 89 ? 6.001 -7.841 1.751 1.00 93.75 89 THR A O 1
ATOM 687 N N . ALA A 1 90 ? 6.605 -5.976 0.687 1.00 93.56 90 ALA A N 1
ATOM 688 C CA . ALA A 1 90 ? 7.981 -5.953 1.174 1.00 93.56 90 ALA A CA 1
ATOM 689 C C . ALA A 1 90 ? 8.075 -5.496 2.645 1.00 93.56 90 ALA A C 1
ATOM 691 O O . ALA A 1 90 ? 8.766 -4.514 2.944 1.00 93.56 90 ALA A O 1
ATOM 692 N N . ALA A 1 91 ? 7.348 -6.160 3.547 1.00 89.81 91 ALA A N 1
ATOM 693 C CA . ALA A 1 91 ? 7.243 -5.790 4.955 1.00 89.81 91 ALA A CA 1
ATOM 694 C C . ALA A 1 91 ? 8.627 -5.831 5.623 1.00 89.81 91 ALA A C 1
ATOM 696 O O . ALA A 1 91 ? 9.318 -6.856 5.541 1.00 89.81 91 ALA A O 1
ATOM 697 N N . PRO A 1 92 ? 9.070 -4.742 6.285 1.00 85.81 92 PRO A N 1
ATOM 698 C CA . PRO A 1 92 ? 10.365 -4.718 6.950 1.00 85.81 92 PRO A CA 1
ATOM 699 C C . PRO A 1 92 ? 10.482 -5.849 7.958 1.00 85.81 92 PRO A C 1
ATOM 701 O O . PRO A 1 92 ? 9.517 -6.179 8.640 1.00 85.81 92 PRO A O 1
ATOM 704 N N . THR A 1 93 ? 11.681 -6.415 8.073 1.00 82.81 93 THR A N 1
ATOM 705 C CA . THR A 1 93 ? 11.997 -7.622 8.860 1.00 82.81 93 THR A CA 1
ATOM 706 C C . THR A 1 93 ? 11.435 -8.938 8.307 1.00 82.81 93 THR A C 1
ATOM 708 O O . THR A 1 93 ? 12.068 -9.966 8.530 1.00 82.81 93 THR A O 1
ATOM 711 N N . ILE A 1 94 ? 10.359 -8.928 7.510 1.00 88.19 94 ILE A N 1
ATOM 712 C CA . ILE A 1 94 ? 9.766 -10.126 6.887 1.00 88.19 94 ILE A CA 1
ATOM 713 C C . ILE A 1 94 ? 10.407 -10.401 5.524 1.00 88.19 94 ILE A C 1
ATOM 715 O O . ILE A 1 94 ? 11.022 -11.448 5.334 1.00 88.19 94 ILE A O 1
ATOM 719 N N . PHE A 1 95 ? 10.365 -9.434 4.604 1.00 91.88 95 PHE A N 1
ATOM 720 C CA . PHE A 1 95 ? 10.931 -9.556 3.259 1.00 91.88 95 PHE A CA 1
ATOM 721 C C . PHE A 1 95 ? 11.975 -8.475 2.981 1.00 91.88 95 PHE A C 1
ATOM 723 O O . PHE A 1 95 ? 11.934 -7.364 3.509 1.00 91.88 95 PHE A O 1
ATOM 730 N N . LYS A 1 96 ? 12.942 -8.791 2.112 1.00 93.38 96 LYS A N 1
ATOM 731 C CA . LYS A 1 96 ? 13.913 -7.796 1.637 1.00 93.38 96 LYS A CA 1
ATOM 732 C C . LYS A 1 96 ? 13.210 -6.741 0.757 1.00 93.38 96 LYS A C 1
ATOM 734 O O . LYS A 1 96 ? 12.336 -7.101 -0.040 1.00 93.38 96 LYS A O 1
ATOM 739 N N . PRO A 1 97 ? 13.630 -5.463 0.802 1.00 94.94 97 PRO A N 1
ATOM 740 C CA . PRO A 1 97 ? 13.117 -4.429 -0.100 1.00 94.94 97 PRO A CA 1
ATOM 741 C C . PRO A 1 97 ? 13.235 -4.818 -1.585 1.00 94.94 97 PRO A C 1
ATOM 743 O O . PRO A 1 97 ? 14.191 -5.492 -1.977 1.00 94.94 97 PRO A O 1
ATOM 746 N N . LYS A 1 98 ? 12.281 -4.396 -2.425 1.00 95.81 98 LYS A N 1
ATOM 747 C CA . LYS A 1 98 ? 12.307 -4.617 -3.882 1.00 95.81 98 LYS A CA 1
ATOM 748 C C . LYS A 1 98 ? 12.995 -3.457 -4.578 1.00 95.81 98 LYS A C 1
ATOM 750 O O . LYS A 1 98 ? 12.557 -2.316 -4.465 1.00 95.81 98 LYS A O 1
ATOM 755 N N . ARG A 1 99 ? 14.034 -3.741 -5.360 1.00 95.06 99 ARG A N 1
ATOM 756 C CA . ARG A 1 99 ? 14.617 -2.756 -6.273 1.00 95.06 99 ARG A CA 1
ATOM 757 C C . ARG A 1 99 ? 13.924 -2.822 -7.631 1.00 95.06 99 ARG A C 1
ATOM 759 O O . ARG A 1 99 ? 14.004 -3.843 -8.304 1.00 95.06 99 ARG A O 1
ATOM 766 N N . LEU A 1 100 ? 13.336 -1.709 -8.048 1.00 92.88 100 LEU A N 1
ATOM 767 C CA . LEU A 1 100 ? 12.900 -1.461 -9.418 1.00 92.88 100 LEU A CA 1
ATOM 768 C C . LEU A 1 100 ? 13.989 -0.642 -10.111 1.00 92.88 100 LEU A C 1
ATOM 770 O O . LEU A 1 100 ? 14.320 0.461 -9.667 1.00 92.88 100 LEU A O 1
ATOM 774 N N . ARG A 1 101 ? 14.583 -1.194 -11.177 1.00 84.56 101 ARG A N 1
ATOM 775 C CA . ARG A 1 101 ? 15.848 -0.715 -11.774 1.00 84.56 101 ARG A CA 1
ATOM 776 C C . ARG A 1 101 ? 15.905 0.803 -11.965 1.00 84.56 101 ARG A C 1
ATOM 778 O O . ARG A 1 101 ? 16.935 1.395 -11.647 1.00 84.56 101 ARG A O 1
ATOM 785 N N . SER A 1 102 ? 14.817 1.392 -12.446 1.00 86.25 102 SER A N 1
ATOM 786 C CA . SER A 1 102 ? 14.743 2.805 -12.825 1.00 86.25 102 SER A CA 1
ATOM 787 C C . SER A 1 102 ? 13.933 3.673 -11.852 1.00 86.25 102 SER A C 1
ATOM 789 O O . SER A 1 102 ? 13.947 4.897 -11.964 1.00 86.25 102 SER A O 1
ATOM 791 N N . TYR A 1 103 ? 13.248 3.063 -10.880 1.00 89.25 103 TYR A N 1
ATOM 792 C CA . TYR A 1 103 ? 12.360 3.765 -9.942 1.00 89.25 103 TYR A CA 1
ATOM 793 C C . TYR A 1 103 ? 12.925 3.855 -8.522 1.00 89.25 103 TYR A C 1
ATOM 795 O O . TYR A 1 103 ? 12.532 4.743 -7.769 1.00 89.25 103 TYR A O 1
ATOM 803 N N . GLY A 1 104 ? 13.873 2.984 -8.167 1.00 92.44 104 GLY A N 1
ATOM 804 C CA . GLY A 1 104 ? 14.512 2.957 -6.853 1.00 92.44 104 GLY A CA 1
ATOM 805 C C . GLY A 1 104 ? 14.204 1.683 -6.073 1.00 92.44 104 GLY A C 1
ATOM 806 O O . GLY A 1 104 ? 13.807 0.666 -6.639 1.00 92.44 104 GLY A O 1
ATOM 807 N N . THR A 1 105 ? 14.432 1.728 -4.763 1.00 95.44 105 THR A N 1
ATOM 808 C CA . THR A 1 105 ? 14.197 0.595 -3.862 1.00 95.44 105 THR A CA 1
ATOM 809 C C . THR A 1 105 ? 13.010 0.891 -2.962 1.00 95.44 105 THR A C 1
ATOM 811 O O . THR A 1 105 ? 12.956 1.949 -2.334 1.00 95.44 105 THR A O 1
ATOM 814 N N . PHE A 1 106 ? 12.089 -0.061 -2.892 1.00 95.44 106 PHE A N 1
ATOM 815 C CA . PHE A 1 106 ? 10.807 0.058 -2.220 1.00 95.44 106 PHE A CA 1
ATOM 816 C C . PHE A 1 106 ? 10.645 -1.007 -1.144 1.00 95.44 106 PHE A C 1
ATOM 818 O O . PHE A 1 106 ? 11.147 -2.125 -1.270 1.00 95.44 106 PHE A O 1
ATOM 825 N N . GLN A 1 107 ? 9.913 -0.646 -0.106 1.00 93.81 107 GLN A N 1
ATOM 826 C CA . GLN A 1 107 ? 9.419 -1.527 0.939 1.00 93.81 107 GLN A CA 1
ATOM 827 C C . GLN A 1 107 ? 7.901 -1.324 1.092 1.00 93.81 107 GLN A C 1
ATOM 829 O O . GLN A 1 107 ? 7.314 -0.493 0.392 1.00 93.81 107 GLN A O 1
ATOM 834 N N . ASP A 1 108 ? 7.283 -2.076 1.995 1.00 92.81 108 ASP A N 1
ATOM 835 C CA . ASP A 1 108 ? 5.834 -2.092 2.206 1.00 92.81 108 ASP A CA 1
ATOM 836 C C . ASP A 1 108 ? 5.220 -0.690 2.391 1.00 92.81 108 ASP A C 1
ATOM 838 O O . ASP A 1 108 ? 5.797 0.201 3.030 1.00 92.81 108 ASP A O 1
ATOM 842 N N . GLY A 1 109 ? 4.039 -0.494 1.800 1.00 90.31 109 GLY A N 1
ATOM 843 C CA . GLY A 1 109 ? 3.243 0.727 1.910 1.00 90.31 109 GLY A CA 1
ATOM 844 C C . GLY A 1 109 ? 2.697 0.980 3.318 1.00 90.31 109 GLY A C 1
ATOM 845 O O . GLY A 1 109 ? 2.515 2.135 3.718 1.00 90.31 109 GLY A O 1
ATOM 846 N N . GLY A 1 110 ? 2.508 -0.090 4.088 1.00 85.25 110 GLY A N 1
ATOM 847 C CA . GLY A 1 110 ? 2.009 -0.101 5.453 1.00 85.25 110 GLY A CA 1
ATOM 848 C C . GLY A 1 110 ? 2.819 0.772 6.399 1.00 85.25 110 GLY A C 1
ATOM 849 O O . GLY A 1 110 ? 2.235 1.409 7.266 1.00 85.25 110 GLY A O 1
ATOM 850 N N . LEU A 1 111 ? 4.129 0.926 6.161 1.00 81.75 111 LEU A N 1
ATOM 851 C CA . LEU A 1 111 ? 5.003 1.813 6.943 1.00 81.75 111 LEU A CA 1
ATOM 852 C C . LEU A 1 111 ? 4.551 3.277 7.002 1.00 81.75 111 LEU A C 1
ATOM 854 O O . LEU A 1 111 ? 4.992 4.027 7.872 1.00 81.75 111 LEU A O 1
ATOM 858 N N . ARG A 1 112 ? 3.747 3.717 6.033 1.00 81.88 112 ARG A N 1
ATOM 859 C CA . ARG A 1 112 ? 3.152 5.058 6.020 1.00 81.88 112 ARG A CA 1
ATOM 860 C C . ARG A 1 112 ? 1.639 5.002 6.075 1.00 81.88 112 ARG A C 1
ATOM 862 O O . ARG A 1 112 ? 1.035 5.801 6.782 1.00 81.88 112 ARG A O 1
ATOM 869 N N . ASN A 1 113 ? 1.037 4.097 5.309 1.00 80.94 113 ASN A N 1
ATOM 870 C CA . ASN A 1 113 ? -0.404 4.008 5.150 1.00 80.94 113 ASN A CA 1
ATOM 871 C C . ASN A 1 113 ? -0.825 2.549 4.989 1.00 80.94 113 ASN A C 1
ATOM 873 O O . ASN A 1 113 ? -0.991 2.072 3.868 1.00 80.94 113 ASN A O 1
ATOM 877 N N . ASN A 1 114 ? -1.044 1.863 6.113 1.00 84.88 114 ASN A N 1
ATOM 878 C CA . ASN A 1 114 ? -1.593 0.504 6.097 1.00 84.88 114 ASN A CA 1
ATOM 879 C C . ASN A 1 114 ? -3.092 0.476 5.760 1.00 84.88 114 ASN A C 1
ATOM 881 O O . ASN A 1 114 ? -3.608 -0.511 5.251 1.00 84.88 114 ASN A O 1
ATOM 885 N N . ASN A 1 115 ? -3.788 1.602 5.953 1.00 90.94 115 ASN A N 1
ATOM 886 C CA . ASN A 1 115 ? -5.069 1.868 5.307 1.00 90.94 115 ASN A CA 1
ATOM 887 C C . ASN A 1 115 ? -4.890 2.936 4.212 1.00 90.94 115 ASN A C 1
ATOM 889 O O . ASN A 1 115 ? -4.617 4.103 4.530 1.00 90.94 115 ASN A O 1
ATOM 893 N N . PRO A 1 116 ? -5.053 2.581 2.925 1.00 92.00 116 PRO A N 1
ATOM 894 C CA . PRO A 1 116 ? -4.819 3.499 1.822 1.00 92.00 116 PRO A CA 1
ATOM 895 C C . PRO A 1 116 ? -6.006 4.429 1.525 1.00 92.00 116 PRO A C 1
ATOM 897 O O . PRO A 1 116 ? -5.952 5.130 0.519 1.00 92.00 116 PRO A O 1
ATOM 900 N N . VAL A 1 117 ? -7.058 4.490 2.357 1.00 93.12 117 VAL A N 1
ATOM 901 C CA . VAL A 1 117 ? -8.262 5.297 2.061 1.00 93.12 117 VAL A CA 1
ATOM 902 C C . VAL A 1 117 ? -7.933 6.763 1.754 1.00 93.12 117 VAL A C 1
ATOM 904 O O . VAL A 1 117 ? -8.308 7.279 0.707 1.00 93.12 117 VAL A O 1
ATOM 907 N N . ARG A 1 118 ? -7.141 7.428 2.603 1.00 90.81 118 ARG A N 1
ATOM 908 C CA . ARG A 1 118 ? -6.776 8.844 2.425 1.00 90.81 118 ARG A CA 1
ATOM 909 C C . ARG A 1 118 ? -5.915 9.093 1.178 1.00 90.81 118 ARG A C 1
ATOM 911 O O . ARG A 1 118 ? -6.278 9.973 0.396 1.00 90.81 118 ARG A O 1
ATOM 918 N N . PRO A 1 119 ? -4.786 8.387 0.954 1.00 89.88 119 PRO A N 1
ATOM 919 C CA . PRO A 1 119 ? -4.022 8.571 -0.280 1.00 89.88 119 PRO A CA 1
ATOM 920 C C . PRO A 1 119 ? -4.814 8.149 -1.526 1.00 89.88 119 PRO A C 1
ATOM 922 O O . PRO A 1 119 ? -4.676 8.795 -2.560 1.00 89.88 119 PRO A O 1
ATOM 925 N N . GLY A 1 120 ? -5.688 7.145 -1.422 1.00 90.69 120 G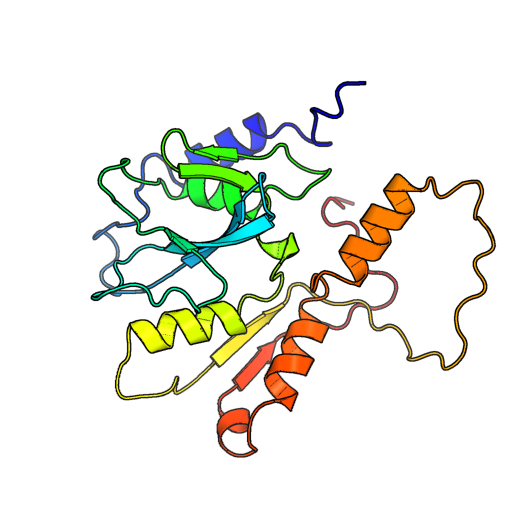LY A N 1
ATOM 926 C CA . GLY A 1 120 ? -6.594 6.723 -2.490 1.00 90.69 120 GLY A CA 1
ATOM 927 C C . GLY A 1 120 ? -7.590 7.813 -2.885 1.00 90.69 120 GLY A C 1
ATOM 928 O O . GLY A 1 120 ? -7.677 8.149 -4.060 1.00 90.69 120 GLY A O 1
ATOM 929 N N . LEU A 1 121 ? -8.272 8.443 -1.925 1.00 90.50 121 LEU A N 1
ATOM 930 C CA . LEU A 1 121 ? -9.199 9.549 -2.202 1.00 90.50 121 LEU A CA 1
ATOM 931 C C . LEU A 1 121 ? -8.494 10.757 -2.822 1.00 90.50 121 LEU A C 1
ATOM 933 O O . LEU A 1 121 ? -8.985 11.323 -3.794 1.00 90.50 121 LEU A O 1
ATOM 937 N N . ARG A 1 122 ? -7.295 11.105 -2.332 1.00 88.00 122 ARG A N 1
ATOM 938 C CA . ARG A 1 122 ? -6.468 12.148 -2.966 1.00 88.00 122 ARG A CA 1
ATOM 939 C C . ARG A 1 122 ? -6.091 11.792 -4.395 1.00 88.00 122 ARG A C 1
ATOM 941 O O . ARG A 1 122 ? -5.929 12.683 -5.213 1.00 88.00 122 ARG A O 1
ATOM 948 N N . LEU A 1 123 ? -5.865 10.515 -4.680 1.00 86.56 123 LEU A N 1
ATOM 949 C CA . LEU A 1 123 ? -5.546 10.052 -6.021 1.00 86.56 123 LEU A CA 1
ATOM 950 C C . LEU A 1 123 ? -6.783 10.120 -6.931 1.00 86.56 123 LEU A C 1
ATOM 952 O O . LEU A 1 123 ? -6.666 10.549 -8.075 1.00 86.56 123 LEU A O 1
ATOM 956 N N . VAL A 1 124 ? -7.965 9.763 -6.419 1.00 87.19 124 VAL A N 1
ATOM 957 C CA . VAL A 1 124 ? -9.239 9.873 -7.147 1.00 87.19 124 VAL A CA 1
ATOM 958 C C . VAL A 1 124 ? -9.589 11.327 -7.456 1.00 87.19 124 VAL A C 1
ATOM 960 O O . VAL A 1 124 ? -9.971 11.606 -8.590 1.00 87.19 124 VAL A O 1
ATOM 963 N N . SER A 1 125 ? -9.373 12.263 -6.529 1.00 85.31 125 SER A N 1
ATOM 964 C CA . SER A 1 125 ? -9.646 13.690 -6.769 1.00 85.31 125 SER A CA 1
ATOM 965 C C . SER A 1 125 ? -8.734 14.329 -7.823 1.00 85.31 125 SER A C 1
ATOM 967 O O . SER A 1 125 ? -9.063 15.367 -8.385 1.00 85.31 125 SER A O 1
ATOM 969 N N . GLN A 1 126 ? -7.585 13.718 -8.145 1.00 82.25 126 GLN A N 1
ATOM 970 C CA . GLN A 1 126 ? -6.777 14.149 -9.297 1.00 82.25 126 GLN A CA 1
ATOM 971 C C . GLN A 1 126 ? -7.354 13.672 -10.638 1.00 82.25 126 GLN A C 1
ATOM 973 O O . GLN A 1 126 ? -7.003 14.200 -11.689 1.00 82.25 126 GLN A O 1
ATOM 978 N N . ILE A 1 127 ? -8.208 12.648 -10.617 1.00 80.56 127 ILE A N 1
ATOM 979 C CA . ILE A 1 127 ? -8.798 12.027 -11.806 1.00 80.56 127 ILE A CA 1
ATOM 980 C C . ILE A 1 127 ? -10.185 12.606 -12.075 1.00 80.56 127 ILE A C 1
ATOM 982 O O . ILE A 1 127 ? -10.531 12.872 -13.223 1.00 80.56 127 ILE A O 1
ATOM 986 N N . ARG A 1 128 ? -10.988 12.753 -11.019 1.00 78.62 128 ARG A N 1
ATOM 987 C CA . ARG A 1 128 ? -12.330 13.330 -11.049 1.00 78.62 128 ARG A CA 1
ATOM 988 C C . ARG A 1 128 ? -12.229 14.769 -10.563 1.00 78.62 128 ARG A C 1
ATOM 990 O O . ARG A 1 128 ? -11.943 14.995 -9.396 1.00 78.62 128 ARG A O 1
ATOM 997 N N . LYS A 1 129 ? -12.394 15.722 -11.483 1.00 67.88 129 LYS A N 1
ATOM 998 C CA . LYS A 1 129 ? -12.264 17.157 -11.186 1.00 67.88 129 LYS A CA 1
ATOM 999 C C . LYS A 1 129 ? -13.516 17.760 -10.545 1.00 67.88 129 LYS A C 1
ATOM 1001 O O . LYS A 1 129 ? -13.370 18.767 -9.864 1.00 67.88 129 LYS A O 1
ATOM 1006 N N . ASP A 1 130 ? -14.681 17.140 -10.744 1.00 60.31 130 ASP A N 1
ATOM 1007 C CA . ASP A 1 130 ? -15.972 17.761 -10.424 1.00 60.31 130 ASP A CA 1
ATOM 1008 C C . ASP A 1 130 ? -16.826 17.006 -9.390 1.00 60.31 130 ASP A C 1
ATOM 1010 O O . ASP A 1 130 ? -17.694 17.637 -8.803 1.00 60.31 130 ASP A O 1
ATOM 1014 N N . ASP A 1 131 ? -16.562 15.722 -9.097 1.00 63.84 131 ASP A N 1
ATOM 1015 C CA . ASP A 1 131 ? -17.417 14.926 -8.198 1.00 63.84 131 ASP A CA 1
ATOM 1016 C C . ASP A 1 131 ? -16.631 14.115 -7.160 1.00 63.84 131 ASP A C 1
ATOM 1018 O O . ASP A 1 131 ? -15.621 13.464 -7.472 1.00 63.84 131 ASP A O 1
ATOM 1022 N N . ASP A 1 132 ? -17.166 14.102 -5.937 1.00 74.94 132 ASP A N 1
ATOM 1023 C CA . ASP A 1 132 ? -16.766 13.201 -4.861 1.00 74.94 132 ASP A CA 1
ATOM 1024 C C . ASP A 1 132 ? -17.123 11.737 -5.181 1.00 74.94 132 ASP A C 1
ATOM 1026 O O . ASP A 1 132 ? -17.856 11.408 -6.117 1.00 74.94 132 ASP A O 1
ATOM 1030 N N . CYS A 1 133 ? -16.557 10.805 -4.416 1.00 87.19 133 CYS A N 1
ATOM 1031 C CA . CYS A 1 133 ? -16.917 9.396 -4.539 1.00 87.19 133 CYS A CA 1
ATOM 1032 C C . CYS A 1 133 ? -18.340 9.158 -4.015 1.00 87.19 133 CYS A C 1
ATOM 1034 O O . CYS A 1 133 ? -18.595 9.394 -2.835 1.00 87.19 133 CYS A O 1
ATOM 1036 N N . ASP A 1 134 ? -19.215 8.576 -4.843 1.00 90.75 134 ASP A N 1
ATOM 1037 C CA . ASP A 1 134 ? -20.562 8.160 -4.416 1.00 90.75 134 ASP A CA 1
ATOM 1038 C C . ASP A 1 134 ? -20.514 7.161 -3.255 1.00 90.75 134 ASP A C 1
ATOM 1040 O O . ASP A 1 134 ? -21.353 7.187 -2.360 1.00 90.75 134 ASP A O 1
ATOM 1044 N N . ILE A 1 135 ? -19.534 6.251 -3.288 1.00 93.88 135 ILE A N 1
ATOM 1045 C CA . ILE A 1 135 ? -19.313 5.227 -2.268 1.00 93.88 135 ILE A CA 1
ATOM 1046 C C . ILE A 1 135 ? -17.812 5.043 -2.055 1.00 93.88 135 ILE A C 1
ATOM 1048 O O . ILE A 1 135 ? -17.044 4.880 -3.008 1.00 93.88 135 ILE A O 1
ATOM 1052 N N . VAL A 1 136 ? -17.403 4.984 -0.790 1.00 95.88 136 VAL A N 1
ATOM 1053 C CA . VAL A 1 136 ? -16.046 4.632 -0.368 1.00 95.88 136 VAL A CA 1
ATOM 1054 C C . VAL A 1 136 ? -16.116 3.416 0.537 1.00 95.88 136 VAL A C 1
ATOM 1056 O O . VAL A 1 136 ? -16.590 3.491 1.664 1.00 95.88 136 VAL A O 1
ATOM 1059 N N . LEU A 1 137 ? -15.608 2.287 0.050 1.00 96.81 137 LEU A N 1
ATOM 1060 C CA . LEU A 1 137 ? -15.541 1.045 0.809 1.00 96.81 137 LEU A CA 1
ATOM 1061 C C . LEU A 1 137 ? -14.093 0.738 1.192 1.00 96.81 137 LEU A C 1
ATOM 1063 O O . LEU A 1 137 ? -13.241 0.521 0.333 1.00 96.81 137 LEU A O 1
ATOM 1067 N N . SER A 1 138 ? -13.822 0.683 2.492 1.00 96.19 138 SER A N 1
ATOM 1068 C CA . SER A 1 138 ? -12.543 0.260 3.052 1.00 96.19 138 SER A CA 1
ATOM 1069 C C . SER A 1 138 ? -12.692 -1.134 3.661 1.00 96.19 138 SER A C 1
ATOM 1071 O O . SER A 1 138 ? -13.577 -1.364 4.482 1.00 96.19 138 SER A O 1
ATOM 1073 N N . ILE A 1 139 ? -11.828 -2.074 3.280 1.00 96.25 139 ILE A N 1
ATOM 1074 C CA . ILE A 1 139 ? -11.859 -3.458 3.781 1.00 96.25 139 ILE A CA 1
ATOM 1075 C C . ILE A 1 139 ? -10.597 -3.712 4.604 1.00 96.25 139 ILE A C 1
ATOM 1077 O O . ILE A 1 139 ? -9.498 -3.319 4.208 1.00 96.25 139 ILE A O 1
ATOM 1081 N N . GLY A 1 140 ? -10.766 -4.270 5.797 1.00 92.19 140 GLY A N 1
ATOM 1082 C CA . GLY A 1 140 ? -9.689 -4.613 6.717 1.00 92.19 140 GLY A CA 1
ATOM 1083 C C . GLY A 1 140 ? -9.470 -6.110 6.838 1.00 92.19 140 GLY A C 1
ATOM 1084 O O . GLY A 1 140 ? -10.347 -6.908 6.526 1.00 92.19 140 GLY A O 1
ATOM 1085 N N . ASN A 1 141 ? -8.287 -6.465 7.321 1.00 89.62 141 ASN A N 1
ATOM 1086 C CA . ASN A 1 141 ? -7.844 -7.826 7.609 1.00 89.62 141 ASN A CA 1
ATOM 1087 C C . ASN A 1 141 ? -8.030 -8.215 9.089 1.00 89.62 141 ASN A C 1
ATOM 1089 O O . ASN A 1 141 ? -7.483 -9.220 9.527 1.00 89.62 141 ASN A O 1
ATOM 1093 N N . GLY A 1 142 ? -8.802 -7.437 9.847 1.00 87.81 142 GLY A N 1
ATOM 1094 C CA . GLY A 1 142 ? -8.998 -7.613 11.279 1.00 87.81 142 GLY A CA 1
ATOM 1095 C C . GLY A 1 142 ? -8.271 -6.555 12.110 1.00 87.81 142 GLY A C 1
ATOM 1096 O O . GLY A 1 142 ? -7.456 -5.790 11.595 1.00 87.81 142 GLY A O 1
ATOM 1097 N N . PHE A 1 143 ? -8.615 -6.457 13.393 1.00 85.44 143 PHE A N 1
ATOM 1098 C CA . PHE A 1 143 ? -7.887 -5.634 14.360 1.00 85.44 143 PHE A CA 1
ATOM 1099 C C . PHE A 1 143 ? -8.036 -6.177 15.784 1.00 85.44 143 PHE A C 1
ATOM 1101 O O . PHE A 1 143 ? -9.097 -6.676 16.161 1.00 85.44 143 PHE A O 1
ATOM 1108 N N . GLU A 1 144 ? -6.985 -6.037 16.593 1.00 82.38 144 GLU A N 1
ATOM 1109 C CA . GLU A 1 144 ? -7.049 -6.304 18.033 1.00 82.38 144 GLU A CA 1
ATOM 1110 C C . GLU A 1 144 ? -7.941 -5.264 18.731 1.00 82.38 144 GLU A C 1
ATOM 1112 O O . GLU A 1 144 ? -7.662 -4.060 18.696 1.00 82.38 144 GLU A O 1
ATOM 1117 N N . GLN A 1 145 ? -8.992 -5.718 19.421 1.00 73.38 145 GLN A N 1
ATOM 1118 C CA . GLN A 1 145 ? -9.757 -4.856 20.322 1.00 73.38 145 GLN A CA 1
ATOM 1119 C C . GLN A 1 145 ? -8.970 -4.629 21.614 1.00 73.38 145 GLN A C 1
ATOM 1121 O O . GLN A 1 145 ? -9.096 -5.372 22.587 1.00 73.38 145 GLN A O 1
ATOM 1126 N N . LYS A 1 146 ? -8.157 -3.571 21.651 1.00 66.62 146 LYS A N 1
ATOM 1127 C CA . LYS A 1 146 ? -7.524 -3.145 22.903 1.00 66.62 146 LYS A CA 1
ATOM 1128 C C . LYS A 1 146 ? -8.534 -2.349 23.734 1.00 66.62 146 LYS A C 1
ATOM 1130 O O . LYS A 1 146 ? -8.972 -1.293 23.272 1.00 66.62 146 LYS A O 1
ATOM 1135 N N . PRO A 1 147 ? -8.900 -2.787 24.954 1.00 58.03 147 PRO A N 1
ATOM 1136 C CA . PRO A 1 147 ? -9.665 -1.934 25.849 1.00 58.03 147 PRO A CA 1
ATOM 1137 C C . PRO A 1 147 ? -8.841 -0.675 26.137 1.00 58.03 147 PRO A C 1
ATOM 1139 O O . PRO A 1 147 ? -7.652 -0.764 26.453 1.00 58.03 147 PRO A O 1
ATOM 1142 N N . LEU A 1 148 ? -9.463 0.501 26.014 1.00 53.41 148 LEU A N 1
ATOM 1143 C CA . LEU A 1 148 ? -8.864 1.776 26.408 1.00 53.41 148 LEU A CA 1
ATOM 1144 C C . LEU A 1 148 ? -8.597 1.737 27.918 1.00 53.41 148 LEU A C 1
ATOM 1146 O O . LEU A 1 148 ? -9.467 2.053 28.726 1.00 53.41 148 LEU A O 1
ATOM 1150 N N . SER A 1 149 ? -7.402 1.301 28.315 1.00 46.56 149 SER A N 1
ATOM 1151 C CA . SER A 1 149 ? -6.970 1.385 29.705 1.00 46.56 149 SER A CA 1
ATOM 1152 C C . SER A 1 149 ? -6.522 2.821 29.982 1.00 46.56 149 SER A C 1
ATOM 1154 O O . SER A 1 149 ? -5.607 3.302 29.311 1.00 46.56 149 SER A O 1
ATOM 1156 N N . PRO A 1 150 ? -7.100 3.517 30.977 1.00 49.53 150 PRO A N 1
ATOM 1157 C CA . PRO A 1 150 ? -6.649 4.852 31.373 1.00 49.53 150 PRO A CA 1
ATOM 1158 C C . PRO A 1 150 ? -5.272 4.836 32.060 1.00 49.53 150 PRO A C 1
ATOM 1160 O O . PRO A 1 150 ? -4.729 5.889 32.388 1.00 49.53 150 PRO A O 1
ATOM 1163 N N . VAL A 1 151 ? -4.701 3.652 32.304 1.00 45.94 151 VAL A N 1
ATOM 1164 C CA . VAL A 1 151 ? -3.426 3.475 32.996 1.00 45.94 151 VAL A CA 1
ATOM 1165 C C . VAL A 1 151 ? -2.351 3.124 31.976 1.00 45.94 151 VAL A C 1
ATOM 1167 O O . VAL A 1 151 ? -2.402 2.062 31.352 1.00 45.94 151 VAL A O 1
ATOM 1170 N N . ALA A 1 152 ? -1.352 4.000 31.840 1.00 47.62 152 ALA A N 1
ATOM 1171 C CA . ALA A 1 152 ? -0.140 3.700 31.089 1.00 47.62 152 ALA A CA 1
ATOM 1172 C C . ALA A 1 152 ? 0.478 2.397 31.623 1.00 47.62 152 ALA A C 1
ATOM 1174 O O . ALA A 1 152 ? 0.743 2.258 32.818 1.00 47.62 152 ALA A O 1
ATOM 1175 N N . SER A 1 153 ? 0.672 1.415 30.746 1.00 50.34 153 SER A N 1
ATOM 1176 C CA . SER A 1 153 ? 1.220 0.117 31.128 1.00 50.34 153 SER A CA 1
ATOM 1177 C C . SER A 1 153 ? 2.643 0.268 31.675 1.00 50.34 153 SER A C 1
ATOM 1179 O O . SER A 1 153 ? 3.541 0.753 30.988 1.00 50.34 153 SER A O 1
ATOM 1181 N N . ASN A 1 154 ? 2.858 -0.182 32.914 1.00 44.12 154 ASN A N 1
ATOM 1182 C CA . ASN A 1 154 ? 4.181 -0.233 33.530 1.00 44.12 154 ASN A CA 1
ATOM 1183 C C . ASN A 1 154 ? 5.044 -1.283 32.811 1.00 44.12 154 ASN A C 1
ATOM 1185 O O . ASN A 1 154 ? 4.856 -2.488 32.991 1.00 44.12 154 ASN A O 1
ATOM 1189 N N . PHE A 1 155 ? 5.992 -0.831 31.987 1.00 46.59 155 PHE A N 1
ATOM 1190 C CA . PHE A 1 155 ? 6.930 -1.702 31.279 1.00 46.59 155 PHE A CA 1
ATOM 1191 C C . PHE A 1 155 ? 7.847 -2.432 32.271 1.00 46.59 155 PHE A C 1
ATOM 1193 O O . PHE A 1 155 ? 8.671 -1.811 32.937 1.00 46.59 155 PHE A O 1
ATOM 1200 N N . ARG A 1 156 ? 7.732 -3.765 32.356 1.00 46.16 156 ARG A N 1
ATOM 1201 C CA . ARG A 1 156 ? 8.545 -4.597 33.268 1.00 46.16 156 ARG A CA 1
ATOM 1202 C C . ARG A 1 156 ? 9.858 -5.132 32.671 1.00 46.16 156 ARG A C 1
ATOM 1204 O O . ARG A 1 156 ? 10.677 -5.618 33.436 1.00 46.16 156 ARG A O 1
ATOM 1211 N N . ASN A 1 157 ? 10.115 -5.002 31.360 1.00 44.31 157 ASN A N 1
ATOM 1212 C CA . ASN A 1 157 ? 11.228 -5.706 30.686 1.00 44.31 157 ASN A CA 1
ATOM 1213 C C . ASN A 1 157 ? 12.118 -4.824 29.775 1.00 44.31 157 ASN A C 1
ATOM 1215 O O . ASN A 1 157 ? 1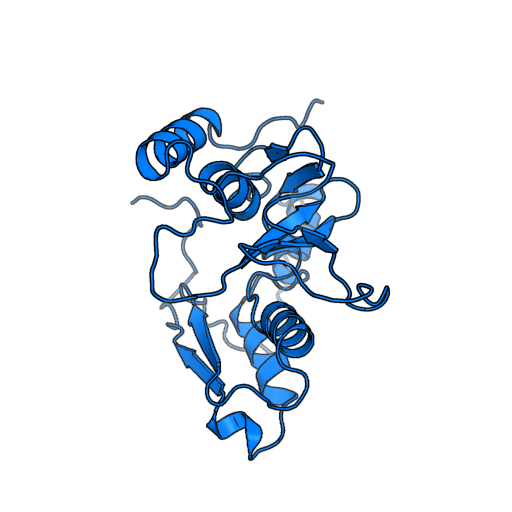2.360 -5.147 28.614 1.00 44.31 157 ASN A O 1
ATOM 1219 N N . LEU A 1 158 ? 12.675 -3.730 30.309 1.00 47.47 158 LEU A N 1
ATOM 1220 C CA . LEU A 1 158 ? 13.614 -2.834 29.597 1.00 47.47 158 LEU A CA 1
ATOM 1221 C C . LEU A 1 158 ? 14.908 -3.512 29.091 1.00 47.47 158 LEU A C 1
ATOM 1223 O O . LEU A 1 158 ? 15.524 -3.008 28.151 1.00 47.47 158 LEU A O 1
ATOM 1227 N N . PHE A 1 159 ? 15.320 -4.629 29.700 1.00 46.22 159 PHE A N 1
ATOM 1228 C CA . PHE A 1 159 ? 16.561 -5.344 29.365 1.00 46.22 159 PHE A CA 1
ATOM 1229 C C . PHE A 1 159 ? 16.403 -6.408 28.263 1.00 46.22 159 PHE A C 1
ATOM 1231 O O . PHE A 1 159 ? 17.385 -6.728 27.601 1.00 46.22 159 PHE A O 1
ATOM 1238 N N . LEU A 1 160 ? 15.189 -6.933 28.043 1.00 48.06 160 LEU A N 1
ATOM 1239 C CA . LEU A 1 160 ? 14.895 -7.941 27.007 1.00 48.06 160 LEU A CA 1
ATOM 1240 C C . LEU A 1 160 ? 14.457 -7.304 25.680 1.00 48.06 160 LEU A C 1
ATOM 1242 O O . LEU A 1 160 ? 14.767 -7.814 24.607 1.00 48.06 160 LEU A O 1
ATOM 1246 N N . ASP A 1 161 ? 13.769 -6.165 25.743 1.00 51.25 161 ASP A N 1
ATOM 1247 C CA . ASP A 1 161 ? 13.349 -5.411 24.563 1.00 51.25 161 ASP A CA 1
ATOM 1248 C C . ASP A 1 161 ? 14.504 -4.494 24.124 1.00 51.25 161 ASP A C 1
ATOM 1250 O O . ASP A 1 161 ? 14.605 -3.366 24.589 1.00 51.25 161 ASP A O 1
ATOM 1254 N N . GLY A 1 162 ? 15.416 -4.944 23.258 1.00 61.16 162 GLY A N 1
ATOM 1255 C CA . GLY A 1 162 ? 16.496 -4.090 22.737 1.00 61.16 162 GLY A CA 1
ATOM 1256 C C . GLY A 1 162 ? 15.973 -2.776 22.123 1.00 61.16 162 GLY A C 1
ATOM 1257 O O . GLY A 1 162 ? 14.860 -2.720 21.600 1.00 61.16 162 GLY A O 1
ATOM 1258 N N . ALA A 1 163 ? 16.766 -1.699 22.156 1.00 61.62 163 ALA A N 1
ATOM 1259 C CA . ALA A 1 163 ? 16.332 -0.372 21.691 1.00 61.62 163 ALA A CA 1
ATOM 1260 C C . ALA A 1 163 ? 15.816 -0.363 20.239 1.00 61.62 163 ALA A C 1
ATOM 1262 O O . ALA A 1 163 ? 14.863 0.348 19.946 1.00 61.62 163 ALA A O 1
ATOM 1263 N N . LEU A 1 164 ? 16.390 -1.190 19.356 1.00 55.59 164 LEU A N 1
ATOM 1264 C CA . LEU A 1 164 ? 15.924 -1.370 17.976 1.00 55.59 164 LEU A CA 1
ATOM 1265 C C . LEU A 1 164 ? 14.547 -2.034 17.902 1.00 55.59 164 LEU A C 1
ATOM 1267 O O . LEU A 1 164 ? 13.722 -1.605 17.110 1.00 55.59 164 LEU A O 1
ATOM 1271 N N . THR A 1 165 ? 14.274 -3.032 18.744 1.00 57.38 165 THR A N 1
ATOM 1272 C CA . THR A 1 165 ? 12.961 -3.687 18.833 1.00 57.38 165 THR A CA 1
ATOM 1273 C C . THR A 1 165 ? 11.914 -2.733 19.389 1.00 57.38 165 THR A C 1
ATOM 1275 O O . THR A 1 165 ? 10.790 -2.712 18.902 1.00 57.38 165 THR A O 1
ATOM 1278 N N . ARG A 1 166 ? 12.283 -1.894 20.366 1.00 59.81 166 ARG A N 1
ATOM 1279 C CA . ARG A 1 166 ? 11.398 -0.848 20.897 1.00 59.81 166 ARG A CA 1
ATOM 1280 C C . ARG A 1 166 ? 11.151 0.261 19.893 1.00 59.81 166 ARG A C 1
ATOM 1282 O O . ARG A 1 166 ? 10.019 0.692 19.774 1.00 59.81 166 ARG A O 1
ATOM 1289 N N . LEU A 1 167 ? 12.178 0.704 19.170 1.00 59.59 167 LEU A N 1
ATOM 1290 C CA . LEU A 1 167 ? 12.030 1.680 18.093 1.00 59.59 167 LEU A CA 1
ATOM 1291 C C . LEU A 1 167 ? 11.191 1.100 16.964 1.00 59.59 167 LEU A C 1
ATOM 1293 O O . LEU A 1 167 ? 10.288 1.774 16.513 1.00 59.59 167 LEU A O 1
ATOM 1297 N N . TYR A 1 168 ? 11.414 -0.154 16.571 1.00 61.28 168 TYR A N 1
ATOM 1298 C CA . TYR A 1 168 ? 10.598 -0.829 15.570 1.00 61.28 168 TYR A CA 1
ATOM 1299 C C . TYR A 1 168 ? 9.157 -1.001 16.047 1.00 61.28 168 TYR A C 1
ATOM 1301 O O . TYR A 1 168 ? 8.262 -0.638 15.310 1.00 61.28 168 TYR A O 1
ATOM 1309 N N . ARG A 1 169 ? 8.903 -1.457 17.280 1.00 63.31 169 ARG A N 1
ATOM 1310 C CA . ARG A 1 169 ? 7.541 -1.575 17.829 1.00 63.31 169 ARG A CA 1
ATOM 1311 C C . ARG A 1 169 ? 6.872 -0.215 17.975 1.00 63.31 169 ARG A C 1
ATOM 1313 O O . ARG A 1 169 ? 5.750 -0.067 17.531 1.00 63.31 169 ARG A O 1
ATOM 1320 N N . ALA A 1 170 ? 7.557 0.781 18.530 1.00 56.31 170 ALA A N 1
ATOM 1321 C CA . ALA A 1 170 ? 7.037 2.138 18.642 1.00 56.31 170 ALA A CA 1
ATOM 1322 C C . ALA A 1 170 ? 6.803 2.744 17.259 1.00 56.31 170 ALA A C 1
ATOM 1324 O O . ALA A 1 170 ? 5.803 3.412 17.061 1.00 56.31 170 ALA A O 1
ATOM 1325 N N . SER A 1 171 ? 7.666 2.479 16.279 1.00 56.16 171 SER A N 1
ATOM 1326 C CA . SER A 1 171 ? 7.425 2.800 14.876 1.00 56.16 171 SER A CA 1
ATOM 1327 C C . SER A 1 171 ? 6.211 2.040 14.354 1.00 56.16 171 SER A C 1
ATOM 1329 O O . SER A 1 171 ? 5.349 2.662 13.769 1.00 56.16 171 SER A O 1
ATOM 1331 N N . MET A 1 172 ? 6.048 0.752 14.629 1.00 56.62 172 MET A N 1
ATOM 1332 C CA . MET A 1 172 ? 4.884 -0.004 14.173 1.00 56.62 172 MET A CA 1
ATOM 1333 C C . MET A 1 172 ? 3.578 0.484 14.832 1.00 56.62 172 MET A C 1
ATOM 1335 O O . MET A 1 172 ? 2.543 0.553 14.188 1.00 56.62 172 MET A O 1
ATOM 1339 N N . GLU A 1 173 ? 3.620 0.896 16.097 1.00 56.72 173 GLU A N 1
ATOM 1340 C CA . GLU A 1 173 ? 2.470 1.412 16.847 1.00 56.72 173 GLU A CA 1
ATOM 1341 C C . GLU A 1 173 ? 2.167 2.893 16.537 1.00 56.72 173 GLU A C 1
ATOM 1343 O O . GLU A 1 173 ? 1.002 3.284 16.531 1.00 56.72 173 GLU A O 1
ATOM 1348 N N . SER A 1 174 ? 3.182 3.721 16.250 1.00 52.31 174 SER A N 1
ATOM 1349 C CA . SER A 1 174 ? 3.039 5.161 15.950 1.00 52.31 174 SER A CA 1
ATOM 1350 C C . SER A 1 174 ? 2.917 5.483 14.456 1.00 52.31 174 SER A C 1
ATOM 1352 O O . SER A 1 174 ? 2.300 6.485 14.096 1.00 52.31 174 SER A O 1
ATOM 1354 N N . LEU A 1 175 ? 3.467 4.653 13.565 1.00 49.66 175 LEU A N 1
ATOM 1355 C CA . LEU A 1 175 ? 3.432 4.842 12.113 1.00 49.66 175 LEU A CA 1
ATOM 1356 C C . LEU A 1 175 ? 2.167 4.228 11.511 1.00 49.66 175 LEU A C 1
ATOM 1358 O O . LEU A 1 175 ? 2.275 3.350 10.675 1.00 49.66 175 LEU A O 1
ATOM 1362 N N . SER A 1 176 ? 0.967 4.670 11.898 1.00 51.19 176 SER A N 1
ATOM 1363 C CA . SER A 1 176 ? -0.268 4.438 11.114 1.00 51.19 176 SER A CA 1
ATOM 1364 C C . SER A 1 176 ? -0.509 2.992 10.598 1.00 51.19 176 SER A C 1
ATOM 1366 O O . SER A 1 176 ? -1.188 2.805 9.583 1.00 51.19 176 SER A O 1
ATOM 1368 N N . LEU A 1 177 ? 0.050 1.969 11.255 1.00 56.50 177 LEU A N 1
ATOM 1369 C CA . LEU A 1 177 ? -0.053 0.577 10.807 1.00 56.50 177 LEU A CA 1
ATOM 1370 C C . LEU A 1 177 ? -1.292 -0.098 11.357 1.00 56.50 177 LEU A C 1
ATOM 1372 O O . LEU A 1 177 ? -1.761 -1.070 10.777 1.00 56.50 177 LEU A O 1
ATOM 1376 N N . ASN A 1 178 ? -1.885 0.452 12.414 1.00 71.75 178 ASN A N 1
ATOM 1377 C CA . ASN A 1 178 ? -3.250 0.096 12.728 1.00 71.75 178 ASN A CA 1
ATOM 1378 C C . ASN A 1 178 ? -4.175 0.748 11.689 1.00 71.75 178 ASN A C 1
ATOM 1380 O O . ASN A 1 178 ? -4.530 1.925 11.790 1.00 71.75 178 ASN A O 1
ATOM 1384 N N . GLY A 1 179 ? -4.561 -0.038 10.682 1.00 75.25 179 GLY A N 1
ATOM 1385 C CA . GLY A 1 179 ? -5.468 0.405 9.629 1.00 75.25 179 GLY A CA 1
ATOM 1386 C C . GLY A 1 179 ? -6.850 0.825 10.147 1.00 75.25 179 GLY A C 1
ATOM 1387 O O . GLY A 1 179 ? -7.542 1.567 9.445 1.00 75.25 179 GLY A O 1
ATOM 1388 N N . GLN A 1 180 ? -7.233 0.397 11.361 1.00 85.31 180 GLN A N 1
ATOM 1389 C CA . GLN A 1 180 ? -8.434 0.865 12.052 1.00 85.31 180 GLN A CA 1
ATOM 1390 C C . GLN A 1 180 ? -8.258 2.297 12.564 1.00 85.31 180 GLN A C 1
ATOM 1392 O O . GLN A 1 180 ? -9.082 3.138 12.236 1.00 85.31 180 GLN A O 1
ATOM 1397 N N . ASN A 1 181 ? -7.149 2.629 13.233 1.00 84.19 181 ASN A N 1
ATOM 1398 C CA . ASN A 1 181 ? -6.900 4.008 13.685 1.00 84.19 181 ASN A CA 1
ATOM 1399 C C . ASN A 1 181 ? -6.869 4.990 12.503 1.00 84.19 181 ASN A C 1
ATOM 1401 O O . ASN A 1 181 ? -7.480 6.052 12.547 1.00 84.19 181 ASN A O 1
ATOM 1405 N N . SER A 1 182 ? -6.205 4.612 11.403 1.00 86.12 182 SER A N 1
ATOM 1406 C CA . SER A 1 182 ? -6.198 5.424 10.179 1.00 86.12 182 SER A CA 1
ATOM 1407 C C . SER A 1 182 ? -7.590 5.614 9.573 1.00 86.12 182 SER A C 1
ATOM 1409 O O . SER A 1 182 ? -7.838 6.635 8.927 1.00 86.12 182 SER A O 1
ATOM 1411 N N . TRP A 1 183 ? -8.469 4.617 9.724 1.00 91.31 183 TRP A N 1
ATOM 1412 C CA . TRP A 1 183 ? -9.865 4.719 9.318 1.00 91.31 183 TRP A CA 1
ATOM 1413 C C . TRP A 1 183 ? -10.637 5.656 10.243 1.00 91.31 183 TRP A C 1
ATOM 1415 O O . TRP A 1 183 ? -11.315 6.544 9.744 1.00 91.31 183 TRP A O 1
ATOM 1425 N N . ASP A 1 184 ? -10.503 5.497 11.558 1.00 90.94 184 ASP A N 1
ATOM 1426 C CA . ASP A 1 184 ? -11.212 6.305 12.550 1.00 90.94 184 ASP A CA 1
ATOM 1427 C C . ASP A 1 184 ? -10.840 7.788 12.411 1.00 90.94 184 ASP A C 1
ATOM 1429 O O . ASP A 1 184 ? -11.722 8.643 12.370 1.00 90.94 184 ASP A O 1
ATOM 1433 N N . ASP A 1 185 ? -9.554 8.100 12.224 1.00 90.00 185 ASP A N 1
ATOM 1434 C CA . ASP A 1 185 ? -9.078 9.461 11.941 1.00 90.00 185 ASP A CA 1
ATOM 1435 C C . ASP A 1 185 ? -9.684 10.035 10.654 1.00 90.00 185 ASP A C 1
ATOM 1437 O O . ASP A 1 185 ? -10.032 11.215 10.587 1.00 90.00 185 ASP A O 1
ATOM 1441 N N . HIS A 1 186 ? -9.792 9.215 9.603 1.00 91.75 186 HIS A N 1
ATOM 1442 C CA . HIS A 1 186 ? -10.416 9.629 8.350 1.00 91.75 186 HIS A CA 1
ATOM 1443 C C . HIS A 1 186 ? -11.911 9.885 8.542 1.00 91.75 186 HIS A C 1
ATOM 1445 O O . HIS A 1 186 ? -12.377 10.961 8.186 1.00 91.75 186 HIS A O 1
ATOM 1451 N N . TRP A 1 187 ? -12.625 8.925 9.126 1.00 94.19 187 TRP A N 1
ATOM 1452 C CA . TRP A 1 187 ? -14.064 8.953 9.348 1.00 94.19 187 TRP A CA 1
ATOM 1453 C C . TRP A 1 187 ? -14.496 10.122 10.231 1.00 94.19 187 TRP A C 1
ATOM 1455 O O . TRP A 1 187 ? -15.437 10.839 9.901 1.00 94.19 187 TRP A O 1
ATOM 1465 N N . ASN A 1 188 ? -13.786 10.350 11.338 1.00 93.38 188 ASN A N 1
ATOM 1466 C CA . ASN A 1 188 ? -14.079 11.440 12.267 1.00 93.38 188 ASN A CA 1
ATOM 1467 C C . ASN A 1 188 ? -13.814 12.824 11.660 1.00 93.38 188 ASN A C 1
ATOM 1469 O O . ASN A 1 188 ? -14.392 13.804 12.120 1.00 93.38 188 ASN A O 1
ATOM 1473 N N . GLY A 1 189 ? -12.962 12.906 10.633 1.00 92.31 189 GLY A N 1
ATOM 1474 C CA . GLY A 1 189 ? -12.700 14.138 9.892 1.00 92.31 189 GLY A CA 1
ATOM 1475 C C . GLY A 1 189 ? -13.745 14.484 8.824 1.00 92.31 189 GLY A C 1
ATOM 1476 O O . GLY A 1 189 ? -13.631 15.551 8.226 1.00 92.31 189 GLY A O 1
ATOM 1477 N N . LEU A 1 190 ? -14.719 13.606 8.557 1.00 92.81 190 LEU A N 1
ATOM 1478 C CA . LEU A 1 190 ? -15.791 13.830 7.581 1.00 92.81 190 LEU A CA 1
ATOM 1479 C C . LEU A 1 190 ? -16.999 14.528 8.220 1.00 92.81 190 LEU A C 1
ATOM 1481 O O . LEU A 1 190 ? -17.273 14.361 9.411 1.00 92.81 190 LEU A O 1
ATOM 1485 N N . ASP A 1 191 ? -17.762 15.261 7.411 1.00 93.56 191 ASP A N 1
ATOM 1486 C CA . ASP A 1 191 ? -19.085 15.756 7.789 1.00 93.56 191 ASP A CA 1
ATOM 1487 C C . ASP A 1 191 ? -20.146 14.633 7.773 1.00 93.56 191 ASP A C 1
ATOM 1489 O O . ASP A 1 191 ? -19.946 13.550 7.218 1.00 93.56 191 ASP A O 1
ATOM 1493 N N . GLU A 1 192 ? -21.295 14.890 8.400 1.00 93.38 192 GLU A N 1
ATOM 1494 C CA . GLU A 1 192 ? -22.362 13.895 8.585 1.00 93.38 192 GLU A CA 1
ATOM 1495 C C . GLU A 1 192 ? -23.045 13.444 7.287 1.00 93.38 192 GLU A C 1
ATOM 1497 O O . GLU A 1 192 ? -23.633 12.361 7.250 1.00 93.38 192 GLU A O 1
ATOM 1502 N N . GLU A 1 193 ? -23.003 14.247 6.224 1.00 92.00 193 GLU A N 1
ATOM 1503 C CA . GLU A 1 193 ? -23.550 13.852 4.929 1.00 92.00 193 GLU A CA 1
ATOM 1504 C C . GLU A 1 193 ? -22.584 12.900 4.224 1.00 92.00 193 GLU A C 1
ATOM 1506 O O . GLU A 1 193 ? -22.974 11.788 3.862 1.00 92.00 193 GLU A O 1
ATOM 1511 N N . THR A 1 194 ? -21.305 13.270 4.157 1.00 91.00 194 THR A N 1
ATOM 1512 C CA . THR A 1 194 ? -20.250 12.470 3.519 1.00 91.00 194 THR A CA 1
ATOM 1513 C C . THR A 1 194 ? -20.028 11.123 4.210 1.00 91.00 194 THR A C 1
ATOM 1515 O O . THR A 1 194 ? -19.763 10.115 3.543 1.00 91.00 194 THR A O 1
ATOM 1518 N N . LYS A 1 195 ? -20.188 11.059 5.540 1.00 94.19 195 LYS A N 1
ATOM 1519 C CA . LYS A 1 195 ? -20.109 9.800 6.304 1.00 94.19 195 LYS A CA 1
ATOM 1520 C C . LYS A 1 195 ? -21.054 8.729 5.766 1.00 94.19 195 LYS A C 1
ATOM 1522 O O . LYS A 1 195 ? -20.668 7.570 5.697 1.00 94.19 195 LYS A O 1
ATOM 1527 N N . LYS A 1 196 ? -22.258 9.088 5.312 1.00 94.56 196 LYS A N 1
ATOM 1528 C CA . LYS A 1 196 ? -23.261 8.115 4.827 1.00 94.56 196 LYS A CA 1
ATOM 1529 C C . LYS A 1 196 ? -22.786 7.293 3.628 1.00 94.56 196 LYS A C 1
ATOM 1531 O O . LYS A 1 196 ? -23.318 6.212 3.397 1.00 94.56 196 LYS A O 1
ATOM 1536 N N . ASN A 1 197 ? -21.790 7.795 2.903 1.00 94.88 197 ASN A N 1
ATOM 1537 C CA . ASN A 1 197 ? -21.239 7.180 1.700 1.00 94.88 197 ASN A CA 1
ATOM 1538 C C . ASN A 1 197 ? -19.932 6.420 1.961 1.00 94.88 197 ASN A C 1
ATOM 1540 O O . ASN A 1 197 ? -19.402 5.759 1.068 1.00 94.88 197 ASN A O 1
ATOM 1544 N N . HIS A 1 198 ? -19.391 6.508 3.174 1.00 96.25 198 HIS A N 1
ATOM 1545 C CA . HIS A 1 198 ? -18.151 5.857 3.557 1.00 96.25 198 HIS A CA 1
ATOM 1546 C C . HIS A 1 198 ? -18.481 4.616 4.408 1.00 96.25 198 HIS A C 1
ATOM 1548 O O . HIS A 1 198 ? -19.349 4.629 5.277 1.00 96.25 198 HIS A O 1
ATOM 1554 N N . PHE A 1 199 ? -17.802 3.503 4.162 1.00 96.44 199 PHE A N 1
ATOM 1555 C CA . PHE A 1 199 ? -18.062 2.242 4.849 1.00 96.44 199 PHE A CA 1
ATOM 1556 C C . PHE A 1 199 ? -16.754 1.524 5.149 1.00 96.44 199 PHE A C 1
ATOM 1558 O O . PHE A 1 199 ? -15.844 1.481 4.317 1.00 96.44 199 PHE A O 1
ATOM 1565 N N . ARG A 1 200 ? -16.681 0.903 6.328 1.00 95.75 200 ARG A N 1
ATOM 1566 C CA . ARG A 1 200 ? -15.573 0.032 6.722 1.00 95.75 200 ARG A CA 1
ATOM 1567 C C . ARG A 1 200 ? -16.091 -1.342 7.075 1.00 95.75 200 ARG A C 1
ATOM 1569 O O . ARG A 1 200 ? -16.900 -1.491 7.983 1.00 95.75 200 ARG A O 1
ATOM 1576 N N . LEU A 1 201 ? -15.567 -2.341 6.379 1.00 95.94 201 LEU A N 1
ATOM 1577 C CA . LEU A 1 201 ? -15.740 -3.741 6.730 1.00 95.94 201 LEU A CA 1
ATOM 1578 C C . LEU A 1 201 ? -14.451 -4.198 7.397 1.00 95.94 201 LEU A C 1
ATOM 1580 O O . LEU A 1 201 ? -13.427 -4.350 6.733 1.00 95.94 201 LEU A O 1
ATOM 1584 N N . ASN A 1 202 ? -14.480 -4.347 8.717 1.00 93.06 202 ASN A N 1
ATOM 1585 C CA . ASN A 1 202 ? -13.335 -4.819 9.483 1.00 93.06 202 ASN A CA 1
ATOM 1586 C C . ASN A 1 202 ? -13.805 -5.693 10.646 1.00 93.06 202 ASN A C 1
ATOM 1588 O O . ASN A 1 202 ? -14.853 -5.425 11.234 1.00 93.06 202 ASN A O 1
ATOM 1592 N N . LEU A 1 203 ? -13.037 -6.733 10.958 1.00 90.56 203 LEU A N 1
ATOM 1593 C CA . LEU A 1 203 ? -13.408 -7.729 11.959 1.00 90.56 203 LEU A CA 1
ATOM 1594 C C . LEU A 1 203 ? -12.661 -7.469 13.272 1.00 90.56 203 LEU A C 1
ATOM 1596 O O . LEU A 1 203 ? -11.430 -7.473 13.275 1.00 90.56 203 LEU A O 1
ATOM 1600 N N . PRO A 1 204 ? -13.361 -7.251 14.393 1.00 89.56 204 PRO A N 1
ATOM 1601 C CA . PRO A 1 204 ? -12.698 -7.273 15.683 1.00 89.56 204 PRO A CA 1
ATOM 1602 C C . PRO A 1 204 ? -12.262 -8.697 16.021 1.00 89.56 204 PRO A C 1
ATOM 1604 O O . PRO A 1 204 ? -13.075 -9.619 15.987 1.00 89.56 204 PRO A O 1
ATOM 1607 N N . LEU A 1 205 ? -10.984 -8.871 16.342 1.00 86.38 205 LEU A N 1
ATOM 1608 C CA . LEU A 1 205 ? -10.429 -10.168 16.710 1.00 86.38 205 LEU A CA 1
ATOM 1609 C C . LEU A 1 205 ? -10.568 -10.396 18.217 1.00 86.38 205 LEU A C 1
ATOM 1611 O O . LEU A 1 205 ? -10.322 -9.492 19.021 1.00 86.38 205 LEU A O 1
ATOM 1615 N N . GLU A 1 206 ? -10.951 -11.614 18.594 1.00 84.69 206 GLU A N 1
ATOM 1616 C CA . GLU A 1 206 ? -10.942 -12.049 19.988 1.00 84.69 206 GLU A CA 1
ATOM 1617 C C . GLU A 1 206 ? -9.507 -12.373 20.413 1.00 84.69 206 GLU A C 1
ATOM 1619 O O . GLU A 1 206 ? -8.868 -13.281 19.884 1.00 84.69 206 GLU A O 1
ATOM 1624 N N . GLY A 1 207 ? -8.993 -11.629 21.391 1.00 80.12 207 GLY A N 1
ATOM 1625 C CA . GLY A 1 207 ? -7.620 -11.792 21.859 1.00 80.12 207 GLY A CA 1
ATOM 1626 C C . GLY A 1 207 ? -6.605 -11.025 21.013 1.00 80.12 207 GLY A C 1
ATOM 1627 O O . GLY A 1 207 ? -6.916 -10.003 20.405 1.00 80.12 207 GLY A O 1
ATOM 1628 N N . LYS A 1 208 ? -5.351 -11.479 21.053 1.00 80.12 208 LYS A N 1
ATOM 1629 C CA . LYS A 1 208 ? -4.228 -10.792 20.411 1.00 80.12 208 LYS A CA 1
ATOM 1630 C C . LYS A 1 208 ? -4.252 -11.026 18.900 1.00 80.12 208 LYS A C 1
ATOM 1632 O O . LYS A 1 208 ? -4.479 -12.150 18.465 1.00 80.12 208 LYS A O 1
ATOM 1637 N N . GLU A 1 209 ? -3.938 -9.992 18.120 1.00 81.94 209 GLU A N 1
ATOM 1638 C CA . GLU A 1 209 ? -3.748 -10.130 16.672 1.00 81.94 209 GLU A CA 1
ATOM 1639 C C . GLU A 1 209 ? -2.660 -11.182 16.362 1.00 81.94 209 GLU A C 1
ATOM 1641 O O . GLU A 1 209 ? -1.583 -11.141 16.983 1.00 81.94 209 GLU A O 1
ATOM 1646 N N . PRO A 1 210 ? -2.929 -12.130 15.441 1.00 85.88 210 PRO A N 1
ATOM 1647 C CA . PRO A 1 210 ? -1.942 -13.116 15.022 1.00 85.88 210 PRO A CA 1
ATOM 1648 C C . PRO A 1 210 ? -0.746 -12.444 14.338 1.00 85.88 210 PRO A C 1
ATOM 1650 O O . PRO A 1 210 ? -0.804 -11.294 13.896 1.00 85.88 210 PRO A O 1
ATOM 1653 N N . GLY A 1 211 ? 0.375 -13.163 14.264 1.00 84.50 211 GLY A N 1
ATOM 1654 C CA . GLY A 1 211 ? 1.519 -12.695 13.484 1.00 84.50 211 GLY A CA 1
ATOM 1655 C C . GLY A 1 211 ? 1.151 -12.562 12.003 1.00 84.50 211 GLY A C 1
ATOM 1656 O O . GLY A 1 211 ? 0.382 -13.359 11.479 1.00 84.50 211 GLY A O 1
ATOM 1657 N N . ILE A 1 212 ? 1.731 -11.583 11.299 1.00 83.06 212 ILE A N 1
ATOM 1658 C CA . ILE A 1 212 ? 1.520 -11.430 9.844 1.00 83.06 212 ILE A CA 1
ATOM 1659 C C . ILE A 1 212 ? 1.999 -12.656 9.043 1.00 83.06 212 ILE A C 1
ATOM 1661 O O . ILE A 1 212 ? 1.596 -12.858 7.902 1.00 83.06 212 ILE A O 1
ATOM 1665 N N . ASP A 1 213 ? 2.890 -13.443 9.639 1.00 85.94 213 ASP A N 1
ATOM 1666 C CA . ASP A 1 213 ? 3.498 -14.653 9.106 1.00 85.94 213 ASP A CA 1
ATOM 1667 C C . ASP A 1 213 ? 3.082 -15.922 9.872 1.00 85.94 213 ASP A C 1
ATOM 1669 O O . ASP A 1 213 ? 3.767 -16.940 9.776 1.00 85.94 213 ASP A O 1
ATOM 1673 N N . ASP A 1 214 ? 1.983 -15.856 10.632 1.00 89.25 214 ASP A N 1
ATOM 1674 C CA . ASP A 1 214 ? 1.397 -17.005 11.326 1.00 89.25 214 ASP A CA 1
ATOM 1675 C C . ASP A 1 214 ? 0.738 -17.969 10.323 1.00 89.25 214 ASP A C 1
ATOM 1677 O O . ASP A 1 214 ? -0.003 -17.539 9.433 1.00 89.25 214 ASP A O 1
ATOM 1681 N N . ILE A 1 215 ? 1.055 -19.261 10.434 1.00 86.50 215 ILE A N 1
ATOM 1682 C CA . ILE A 1 215 ? 0.633 -20.317 9.494 1.00 86.50 215 ILE A CA 1
ATOM 1683 C C . ILE A 1 215 ? -0.016 -21.523 10.188 1.00 86.50 215 ILE A C 1
ATOM 1685 O O . ILE A 1 215 ? -0.341 -22.492 9.496 1.00 86.50 215 ILE A O 1
ATOM 1689 N N . ASP A 1 216 ? -0.165 -21.474 11.514 1.00 75.56 216 ASP A N 1
ATOM 1690 C CA . ASP A 1 216 ? -0.704 -22.564 12.337 1.00 75.56 216 ASP A CA 1
ATOM 1691 C C . ASP A 1 216 ? -2.227 -22.456 12.561 1.00 75.56 216 ASP A C 1
ATOM 1693 O O . ASP A 1 216 ? -2.781 -21.330 12.548 1.00 75.56 216 ASP A O 1
#

pLDDT: mean 80.94, std 16.3, range [31.36, 97.5]